Protein AF-A0A9P1DMT7-F1 (afdb_monomer)

Radius of gyration: 30.09 Å; Cα contacts (8 Å, |Δi|>4): 344; chains: 1; bounding box: 92×52×78 Å

Nearest PDB structures (foldseek):
  6huf-assembly1_A  TM=9.231E-01  e=1.651E-17  Homo sapiens
  2zet-assembly2_B  TM=9.415E-01  e=7.017E-17  Mus musculus
  1zc3-assembly2_C  TM=9.390E-01  e=3.383E-16  Homo sapiens
  7s0z-assembly2_C  TM=9.064E-01  e=9.858E-16  Homo sapiens
  5wds-assembly1_A  TM=9.135E-01  e=5.528E-14  Choanoflagellata

Solvent-accessible surface area (backbone atoms only — not comparable to full-atom values): 17764 Å² total; per-residue (Å²): 111,72,70,60,58,53,54,54,52,49,72,77,44,68,78,64,46,76,58,54,53,49,53,48,53,48,72,76,38,77,90,63,84,92,82,83,87,86,66,57,79,62,59,57,49,56,58,63,70,66,64,76,88,80,67,75,79,56,55,61,58,53,49,51,56,47,49,66,42,53,78,68,68,59,57,81,87,76,55,84,82,58,94,88,52,80,83,66,66,82,75,72,51,35,31,31,31,42,44,41,51,59,93,30,42,63,66,38,38,49,39,25,59,77,70,72,41,67,66,92,84,64,81,83,63,74,66,62,49,81,49,74,51,74,47,78,45,99,92,39,81,45,37,36,37,35,36,45,47,40,23,49,74,92,52,54,87,54,48,68,71,67,48,56,51,27,34,29,39,39,35,27,16,28,29,61,36,52,68,39,43,58,52,27,54,53,50,51,55,50,47,69,76,66,41,81,40,91,80,46,45,46,31,40,34,36,19,52,57,81,46,59,96,50,53,58,50,59,67,68,63,54,48,53,51,24,63,77,72,71,36,51,70,44,66,19,11,34,79,84,46,45,48,45,63,55,53,57,45,54,52,57,68,71,48,67,97,67,58,67,74,72,82,77,80,69,84,79,76,77,78,78,78,76,84,77,80,92,82,87,83,84,91,86,87,93,84,89,85,87,134

pLDDT: mean 70.42, std 25.62, range [29.06, 98.56]

Mean predicted aligned error: 17.64 Å

InterPro domains:
  IPR001806 Small GTPase [PF00071] (95-253)
  IPR001806 Small GTPase [PS51421] (88-291)
  IPR001806 Small GTPase [SM00174] (96-258)
  IPR005225 Small GTP-binding domain [TIGR00231] (92-249)
  IPR027417 P-loop containing nucleoside triphosphate hydrolase [G3DSA:3.40.50.300] (84-282)
  IPR027417 P-loop containing nucleoside triphosphate hydrolase [SSF52540] (91-263)

Structure (mmCIF, N/CA/C/O backbone):
data_AF-A0A9P1DMT7-F1
#
_entry.id   AF-A0A9P1DMT7-F1
#
loop_
_atom_site.group_PDB
_atom_site.id
_atom_site.type_symbol
_atom_site.label_atom_id
_atom_site.label_alt_id
_atom_site.label_comp_id
_atom_site.label_asym_id
_atom_site.label_entity_id
_atom_site.label_seq_id
_atom_site.pdbx_PDB_ins_code
_atom_site.Cartn_x
_atom_site.Cartn_y
_atom_site.Cartn_z
_atom_site.occupancy
_atom_site.B_iso_or_equiv
_atom_site.auth_seq_id
_atom_site.auth_comp_id
_atom_site.auth_asym_id
_atom_site.auth_atom_id
_atom_site.pdbx_PDB_model_num
ATOM 1 N N . MET A 1 1 ? -50.969 7.177 33.512 1.00 38.81 1 MET A N 1
ATOM 2 C CA . MET A 1 1 ? -49.776 6.378 33.868 1.00 38.81 1 MET A CA 1
ATOM 3 C C . MET A 1 1 ? -48.488 7.202 33.806 1.00 38.81 1 MET A C 1
ATOM 5 O O . MET A 1 1 ? -47.949 7.464 34.867 1.00 38.81 1 MET A O 1
ATOM 9 N N . MET A 1 2 ? -48.041 7.721 32.648 1.00 35.81 2 MET A N 1
ATOM 10 C CA . MET A 1 2 ? -46.816 8.562 32.574 1.00 35.81 2 MET A CA 1
ATOM 11 C C . MET A 1 2 ? -46.782 9.741 33.570 1.00 35.81 2 MET A C 1
ATOM 13 O O . MET A 1 2 ? -45.755 10.003 34.188 1.00 35.81 2 MET A O 1
ATOM 17 N N . HIS A 1 3 ? -47.914 10.426 33.769 1.00 40.16 3 HIS A N 1
ATOM 18 C CA . HIS A 1 3 ? -47.992 11.625 34.612 1.00 40.16 3 HIS A CA 1
ATOM 19 C C . HIS A 1 3 ? -47.602 11.389 36.087 1.00 40.16 3 HIS A C 1
ATOM 21 O O . HIS A 1 3 ? -46.984 12.258 36.694 1.00 40.16 3 HIS A O 1
ATOM 27 N N . SER A 1 4 ? -47.922 10.227 36.674 1.00 40.38 4 S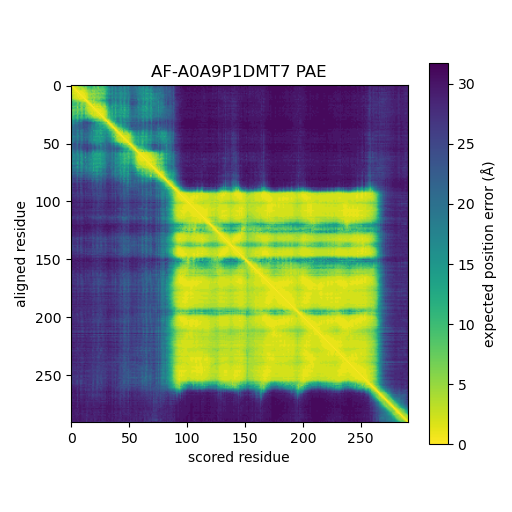ER A N 1
ATOM 28 C CA . SER A 1 4 ? -47.554 9.932 38.068 1.00 40.38 4 SER A CA 1
ATOM 29 C C . SER A 1 4 ? -46.065 9.615 38.207 1.00 40.38 4 SER A C 1
ATOM 31 O O . SER A 1 4 ? -45.420 10.133 39.112 1.00 40.38 4 SER A O 1
ATOM 33 N N . LEU A 1 5 ? -45.502 8.841 37.273 1.00 46.09 5 LEU A N 1
ATOM 34 C CA . LEU A 1 5 ? -44.074 8.502 37.254 1.00 46.09 5 LEU A CA 1
ATOM 35 C C . LEU A 1 5 ? -43.191 9.750 37.087 1.00 46.09 5 LEU A C 1
ATOM 37 O O . LEU A 1 5 ? -42.161 9.868 37.747 1.00 46.09 5 LEU A O 1
ATOM 41 N N . PHE A 1 6 ? -43.614 10.716 36.265 1.00 48.91 6 PHE A N 1
ATOM 42 C CA . PHE A 1 6 ? -42.855 11.951 36.048 1.00 48.91 6 PHE A CA 1
ATOM 43 C C . PHE A 1 6 ? -42.882 12.894 37.266 1.00 48.91 6 PHE A C 1
ATOM 45 O O . PHE A 1 6 ? -41.863 13.488 37.615 1.00 48.91 6 PHE A O 1
ATOM 52 N N . VAL A 1 7 ? -44.024 13.003 37.956 1.00 47.00 7 VAL A N 1
ATOM 53 C CA . VAL A 1 7 ? -44.144 13.783 39.206 1.00 47.00 7 VAL A CA 1
ATOM 54 C C . VAL A 1 7 ? -43.302 13.161 40.328 1.00 47.00 7 VAL A C 1
ATOM 56 O O . VAL A 1 7 ? -42.614 13.875 41.060 1.00 47.00 7 VAL A O 1
ATOM 59 N N . GLU A 1 8 ? -43.297 11.832 40.422 1.00 47.66 8 GLU A N 1
ATOM 60 C CA . GLU A 1 8 ? -42.463 11.072 41.357 1.00 47.66 8 GLU A CA 1
ATOM 61 C C . GLU A 1 8 ? -40.957 11.276 41.078 1.00 47.66 8 GLU A C 1
ATOM 63 O O . GLU A 1 8 ? -40.164 11.471 42.000 1.00 47.66 8 GLU A O 1
ATOM 68 N N . TRP A 1 9 ? -40.560 11.320 39.800 1.00 48.75 9 TRP A N 1
ATOM 69 C CA . TRP A 1 9 ? -39.177 11.571 39.376 1.00 48.75 9 TRP A CA 1
ATOM 70 C C . TRP A 1 9 ? -38.690 12.994 39.689 1.00 48.75 9 TRP A C 1
ATOM 72 O O . TRP A 1 9 ? -37.554 13.153 40.145 1.00 48.75 9 TRP A O 1
ATOM 82 N N . ILE A 1 10 ? -39.544 14.015 39.513 1.00 48.28 10 ILE A N 1
ATOM 83 C CA . ILE A 1 10 ? -39.241 15.404 39.908 1.00 48.28 10 ILE A CA 1
ATOM 84 C C . ILE A 1 10 ? -39.031 15.498 41.427 1.00 48.28 10 ILE A C 1
ATOM 86 O O . ILE A 1 10 ? -38.061 16.116 41.865 1.00 48.28 10 ILE A O 1
ATOM 90 N N . ARG A 1 11 ? -39.880 14.847 42.240 1.00 48.50 11 ARG A N 1
ATOM 91 C CA . ARG A 1 11 ? -39.724 14.827 43.710 1.00 48.50 11 ARG A CA 1
ATOM 92 C C . ARG A 1 11 ? -38.394 14.237 44.173 1.00 48.50 11 ARG A C 1
ATOM 94 O O . ARG A 1 11 ? -37.823 14.735 45.136 1.00 48.50 11 ARG A O 1
ATOM 101 N N . ARG A 1 12 ? -37.909 13.183 43.511 1.00 48.56 12 ARG A N 1
ATOM 102 C CA . ARG A 1 12 ? -36.675 12.478 43.907 1.00 48.56 12 ARG A CA 1
ATOM 103 C C . ARG A 1 12 ? -35.386 13.226 43.545 1.00 48.56 12 ARG A C 1
ATOM 105 O O . ARG A 1 12 ? -34.324 12.846 44.021 1.00 48.56 12 ARG A O 1
ATOM 112 N N . HIS A 1 13 ? -35.464 14.284 42.734 1.00 48.16 13 HIS A N 1
ATOM 113 C CA . HIS A 1 13 ? -34.293 14.952 42.162 1.00 48.16 13 HIS A CA 1
ATOM 114 C C . HIS A 1 13 ? -34.506 16.478 42.052 1.00 48.16 13 HIS A C 1
ATOM 116 O O . HIS A 1 13 ? -34.794 16.987 40.964 1.00 48.16 13 HIS A O 1
ATOM 122 N N . PRO A 1 14 ? -34.360 17.236 43.157 1.00 47.81 14 PRO A N 1
ATOM 123 C CA . PRO A 1 14 ? -34.645 18.676 43.186 1.00 47.81 14 PRO A CA 1
ATOM 124 C C . PRO A 1 14 ? -33.624 19.535 42.416 1.00 47.81 14 PRO A C 1
ATOM 126 O O . PRO A 1 14 ? -33.917 20.678 42.059 1.00 47.81 14 PRO A O 1
ATOM 129 N N . GLN A 1 15 ? -32.437 18.996 42.122 1.00 42.72 15 GLN A N 1
ATOM 130 C CA . GLN A 1 15 ? -31.417 19.692 41.339 1.00 42.72 15 GLN A CA 1
ATOM 131 C C . GLN A 1 15 ? -31.912 19.887 39.891 1.00 42.72 15 GLN A C 1
ATOM 133 O O . GLN A 1 15 ? -32.367 18.941 39.248 1.00 42.72 15 GLN A O 1
ATOM 138 N N . ASN A 1 16 ? -31.806 21.108 39.356 1.00 46.00 16 ASN A N 1
ATOM 139 C CA . ASN A 1 16 ? -32.302 21.502 38.022 1.00 46.00 16 ASN A CA 1
ATOM 140 C C . ASN A 1 16 ? -33.840 21.496 37.841 1.00 46.00 16 ASN A C 1
ATOM 142 O O . ASN A 1 16 ? -34.340 21.352 36.718 1.00 46.00 16 ASN A O 1
ATOM 146 N N . LEU A 1 17 ? -34.598 21.736 38.921 1.00 43.81 17 LEU A N 1
ATOM 147 C CA . LEU A 1 17 ? -36.068 21.832 38.922 1.00 43.81 17 LEU A CA 1
ATOM 148 C C . LEU A 1 17 ? -36.636 22.703 37.779 1.00 43.81 17 LEU A C 1
ATOM 150 O O . LEU A 1 17 ? -37.614 22.327 37.137 1.00 43.81 17 LEU A O 1
ATOM 154 N N . GLY A 1 18 ? -35.994 23.837 37.474 1.00 42.97 18 GLY A N 1
ATOM 155 C CA . GLY A 1 18 ? -36.443 24.784 36.445 1.00 42.97 18 GLY A CA 1
ATOM 156 C C . GLY A 1 18 ? -36.370 24.274 34.998 1.00 42.97 18 GLY A C 1
ATOM 157 O O . GLY A 1 18 ? -37.147 24.736 34.165 1.00 42.97 18 GLY A O 1
ATOM 158 N N . VAL A 1 19 ? -35.486 23.318 34.689 1.00 48.84 19 VAL A N 1
ATOM 159 C CA . VAL A 1 19 ? -35.435 22.649 33.371 1.00 48.84 19 VAL A CA 1
ATOM 160 C C . VAL A 1 19 ? -36.475 21.529 33.321 1.00 48.84 19 VAL A C 1
ATOM 162 O O . VAL A 1 19 ? -37.210 21.389 32.345 1.00 48.84 19 VAL A O 1
ATOM 165 N N . ARG A 1 20 ? -36.597 20.772 34.418 1.00 52.69 20 ARG A N 1
ATOM 166 C CA . ARG A 1 20 ? -37.504 19.621 34.539 1.00 52.69 20 ARG A CA 1
ATOM 167 C C . ARG A 1 20 ? -38.982 20.041 34.530 1.00 52.69 20 ARG A C 1
ATOM 169 O O . ARG A 1 20 ? -39.787 19.397 33.863 1.00 52.69 20 ARG A O 1
ATOM 176 N N . LEU A 1 21 ? -39.325 21.169 35.160 1.00 45.94 21 LEU A N 1
ATOM 177 C CA . LEU A 1 21 ? -40.661 21.780 35.089 1.00 45.94 21 LEU A CA 1
ATOM 178 C C . LEU A 1 21 ? -41.011 22.294 33.684 1.00 45.94 21 LEU A C 1
ATOM 180 O O . LEU A 1 21 ? -42.161 22.158 33.271 1.00 45.94 21 LEU A O 1
ATOM 184 N N . ARG A 1 22 ? -40.047 22.834 32.920 1.00 48.16 22 ARG A N 1
ATOM 185 C CA . ARG A 1 22 ? -40.280 23.227 31.514 1.00 48.16 22 ARG A CA 1
ATOM 186 C C . ARG A 1 22 ? -40.542 22.011 30.638 1.00 48.16 22 ARG A C 1
ATOM 188 O O . ARG A 1 22 ? -41.498 22.028 29.871 1.00 48.16 22 ARG A O 1
ATOM 195 N N . LEU A 1 23 ? -39.746 20.950 30.791 1.00 50.81 23 LEU A N 1
ATOM 196 C CA . LEU A 1 23 ? -39.948 19.698 30.060 1.00 50.81 23 LEU A CA 1
ATOM 197 C C . LEU A 1 23 ? -41.326 19.089 30.378 1.00 50.81 23 LEU A C 1
ATOM 199 O O . LEU A 1 23 ? -42.060 18.730 29.463 1.00 50.81 23 LEU A O 1
ATOM 203 N N . TRP A 1 24 ? -41.717 19.064 31.658 1.00 49.12 24 TRP A N 1
ATOM 204 C CA . TRP A 1 24 ? -43.041 18.607 32.092 1.00 49.12 24 TRP A CA 1
ATOM 205 C C . TRP A 1 24 ? -44.180 19.465 31.529 1.00 49.12 24 TRP A C 1
ATOM 207 O O . TRP A 1 24 ? -45.142 18.916 30.993 1.00 49.12 24 TRP A O 1
ATOM 217 N N . TYR A 1 25 ? -44.072 20.797 31.602 1.00 43.78 25 TYR A N 1
ATOM 218 C CA . TYR A 1 25 ? -45.086 21.714 31.072 1.00 43.78 25 TYR A CA 1
ATOM 219 C C . TYR A 1 25 ? -45.262 21.539 29.562 1.00 43.78 25 TYR A C 1
ATOM 221 O O . TYR A 1 25 ? -46.388 21.490 29.074 1.00 43.78 25 TYR A O 1
ATOM 229 N N . VAL A 1 26 ? -44.158 21.389 28.830 1.00 48.59 26 VAL A N 1
ATOM 230 C CA . VAL A 1 26 ? -44.167 21.159 27.386 1.00 48.59 26 VAL A CA 1
ATOM 231 C C . VAL A 1 26 ? -44.810 19.815 27.045 1.00 48.59 26 VAL A C 1
ATOM 233 O O . VAL A 1 26 ? -45.776 19.802 26.288 1.00 48.59 26 VAL A O 1
ATOM 236 N N . VAL A 1 27 ? -44.346 18.705 27.633 1.00 51.97 27 VAL A N 1
ATOM 237 C CA . VAL A 1 27 ? -44.885 17.354 27.371 1.00 51.97 27 VAL A CA 1
ATOM 238 C C . VAL A 1 27 ? -46.366 17.246 27.756 1.00 51.97 27 VAL A C 1
ATOM 240 O O . VAL A 1 27 ? -47.129 16.573 27.068 1.00 51.97 27 VAL A O 1
ATOM 243 N N . SER A 1 28 ? -46.799 17.949 28.805 1.00 44.25 28 SER A N 1
ATOM 244 C CA . SER A 1 28 ? -48.189 17.909 29.286 1.00 44.25 28 SER A CA 1
ATOM 245 C C . SER A 1 28 ? -49.155 18.814 28.506 1.00 44.25 28 SER A C 1
ATOM 247 O O . SER A 1 28 ? -50.363 18.635 28.632 1.00 44.25 28 SER A O 1
ATOM 249 N N . ASN A 1 29 ? -48.662 19.768 27.701 1.00 40.69 29 ASN A N 1
ATOM 250 C CA . ASN A 1 29 ? -49.495 20.746 26.979 1.00 40.69 29 ASN A CA 1
ATOM 251 C C . ASN A 1 29 ? -49.312 20.741 25.446 1.00 40.69 29 ASN A C 1
ATOM 253 O O . ASN A 1 29 ? -49.836 21.632 24.780 1.00 40.69 29 ASN A O 1
ATOM 257 N N . VAL A 1 30 ? -48.630 19.739 24.864 1.00 45.06 30 VAL A N 1
ATOM 258 C CA . VAL A 1 30 ? -48.375 19.626 23.402 1.00 45.06 30 VAL A CA 1
ATOM 259 C C . VAL A 1 30 ? -49.634 19.823 22.540 1.00 45.06 30 VAL A C 1
ATOM 261 O O . VAL A 1 30 ? -49.533 20.318 21.418 1.00 45.06 30 VAL A O 1
ATOM 264 N N . ASP A 1 31 ? -50.809 19.465 23.063 1.00 41.97 31 ASP A N 1
ATOM 265 C CA . ASP A 1 31 ? -52.078 19.456 22.327 1.00 41.97 31 ASP A CA 1
ATOM 266 C C . ASP A 1 31 ? -53.002 20.661 22.615 1.00 41.97 31 ASP A C 1
ATOM 268 O O . ASP A 1 31 ? -54.120 20.713 22.103 1.00 41.97 31 ASP A O 1
ATOM 272 N N . ARG A 1 32 ? -52.592 21.642 23.446 1.00 39.78 32 ARG A N 1
ATOM 273 C CA . ARG A 1 32 ? -53.447 22.803 23.784 1.00 39.78 32 ARG A CA 1
ATOM 274 C C . ARG A 1 32 ? -52.708 24.149 23.845 1.00 39.78 32 ARG A C 1
ATOM 276 O O . ARG A 1 32 ? -52.027 24.472 24.814 1.00 39.78 32 ARG A O 1
ATOM 283 N N . SER A 1 33 ? -53.073 25.007 22.885 1.00 33.75 33 SER A N 1
ATOM 284 C CA . SER A 1 33 ? -52.919 26.478 22.830 1.00 33.75 33 SER A CA 1
ATOM 285 C C . SER A 1 33 ? -51.602 27.075 22.271 1.00 33.75 33 SER A C 1
ATOM 287 O O . SER A 1 33 ? -50.551 26.443 22.336 1.00 33.75 33 SER A O 1
ATOM 289 N N . PRO A 1 34 ? -51.632 28.301 21.687 1.00 36.81 34 PRO A N 1
ATOM 290 C CA . PRO A 1 34 ? -50.556 28.807 20.818 1.00 36.81 34 PRO A CA 1
ATOM 291 C C . PRO A 1 34 ? -49.524 29.722 21.508 1.00 36.81 34 PRO A C 1
ATOM 293 O O . PRO A 1 34 ? -48.702 30.333 20.828 1.00 36.81 34 PRO A O 1
ATOM 296 N N . LYS A 1 35 ? -49.567 29.886 22.838 1.00 38.03 35 LYS A N 1
ATOM 297 C CA . LYS A 1 35 ? -48.762 30.890 23.566 1.00 38.03 35 LYS A CA 1
ATOM 298 C C . LYS A 1 35 ? -47.540 30.289 24.271 1.00 38.03 35 LYS A C 1
ATOM 300 O O . LYS A 1 35 ? -47.448 30.302 25.493 1.00 38.03 35 LYS A O 1
ATOM 305 N N . ILE A 1 36 ? -46.561 29.824 23.492 1.00 42.72 36 ILE A N 1
ATOM 306 C CA . ILE A 1 36 ? -45.230 29.447 24.006 1.00 42.72 36 ILE A CA 1
ATOM 307 C C . ILE A 1 36 ? -44.313 30.684 23.992 1.00 42.72 36 ILE A C 1
ATOM 309 O O . ILE A 1 36 ? -43.495 30.868 23.096 1.00 42.72 36 ILE A O 1
ATOM 313 N N . LEU A 1 37 ? -44.474 31.551 24.995 1.00 37.75 37 LEU A N 1
ATOM 314 C CA . LEU A 1 37 ? -43.685 32.776 25.204 1.00 37.75 37 LEU A CA 1
ATOM 315 C C . LEU A 1 37 ? -42.779 32.625 26.442 1.00 37.75 37 LEU A C 1
ATOM 317 O O . LEU A 1 37 ? -43.048 33.222 27.477 1.00 37.75 37 LEU A O 1
ATOM 321 N N . ALA A 1 38 ? -41.738 31.785 26.343 1.00 38.19 38 ALA A N 1
ATOM 322 C CA . ALA A 1 38 ? -40.608 31.707 27.301 1.00 38.19 38 ALA A CA 1
ATOM 323 C C . ALA A 1 38 ? -39.477 30.726 26.895 1.00 38.19 38 ALA A C 1
ATOM 325 O O . ALA A 1 38 ? -38.555 30.502 27.682 1.00 38.19 38 ALA A O 1
ATOM 326 N N . LEU A 1 39 ? -39.534 30.107 25.710 1.00 41.19 39 LEU A N 1
ATOM 327 C CA . LEU A 1 39 ? -38.491 29.197 25.224 1.00 41.19 39 LEU A CA 1
ATOM 328 C C . LEU A 1 39 ? -37.548 29.933 24.265 1.00 41.19 39 LEU A C 1
ATOM 330 O O . LEU A 1 39 ? -38.001 30.720 23.430 1.00 41.19 39 LEU A O 1
ATOM 334 N N . ARG A 1 40 ? -36.239 29.675 24.366 1.00 41.66 40 ARG A N 1
ATOM 335 C CA . ARG A 1 40 ? -35.252 30.175 23.399 1.00 41.66 40 ARG A CA 1
ATOM 336 C C . ARG A 1 40 ? -35.508 29.538 22.031 1.00 41.66 40 ARG A C 1
ATOM 338 O O . ARG A 1 40 ? -36.068 28.447 21.919 1.00 41.66 40 ARG A O 1
ATOM 345 N N . THR A 1 41 ? -35.067 30.212 20.971 1.00 46.16 41 THR A N 1
ATOM 346 C CA . THR A 1 41 ? -35.361 29.865 19.568 1.00 46.16 41 THR A CA 1
ATOM 347 C C . THR A 1 41 ? -34.993 28.422 19.189 1.00 46.16 41 THR A C 1
ATOM 349 O O . THR A 1 41 ? -35.600 27.839 18.292 1.00 46.16 41 THR A O 1
ATOM 352 N N . GLU A 1 42 ? -34.020 27.833 19.884 1.00 39.66 42 GLU A N 1
ATOM 353 C CA . GLU A 1 42 ? -33.541 26.459 19.697 1.00 39.66 42 GLU A CA 1
ATOM 354 C C . GLU A 1 42 ? -34.464 25.414 20.346 1.00 39.66 42 GLU A C 1
ATOM 356 O O . GLU A 1 42 ? -34.798 24.413 19.714 1.00 39.66 42 GLU A O 1
ATOM 361 N N . GLU A 1 43 ? -34.977 25.684 21.550 1.00 41.00 43 GLU A N 1
ATOM 362 C CA . GLU A 1 43 ? -35.931 24.816 22.258 1.00 41.00 43 GLU A CA 1
ATOM 363 C C . GLU A 1 43 ? -37.244 24.687 21.456 1.00 41.00 43 GLU A C 1
ATOM 365 O O . GLU A 1 43 ? -37.797 23.597 21.306 1.00 41.00 43 GLU A O 1
ATOM 370 N N . VAL A 1 44 ? -37.706 25.782 20.835 1.00 44.00 44 VAL A N 1
ATOM 371 C CA . VAL A 1 44 ? -38.888 25.777 19.949 1.00 44.00 44 VAL A CA 1
ATOM 372 C C . VAL A 1 44 ? -38.633 25.007 18.642 1.00 44.00 44 VAL A C 1
ATOM 374 O O . VAL A 1 44 ? -39.554 24.384 18.108 1.00 44.00 44 VAL A O 1
ATOM 377 N N . ARG A 1 45 ? -37.397 25.005 18.116 1.00 40.66 45 ARG A N 1
ATOM 378 C CA . ARG A 1 45 ? -37.021 24.181 16.949 1.00 40.66 45 ARG A CA 1
ATOM 379 C C . ARG A 1 45 ? -37.013 22.692 17.295 1.00 40.66 45 ARG A C 1
ATOM 381 O O . ARG A 1 45 ? -37.578 21.905 16.538 1.00 40.66 45 ARG A O 1
ATOM 388 N N . PHE A 1 46 ? -36.453 22.322 18.446 1.00 42.22 46 PHE A N 1
ATOM 389 C CA . PHE A 1 46 ? -36.420 20.939 18.932 1.00 42.22 46 PHE A CA 1
ATOM 390 C C . PHE A 1 46 ? -37.834 20.347 19.074 1.00 42.22 46 PHE A C 1
ATOM 392 O O . PHE A 1 46 ? -38.096 19.230 18.636 1.00 42.22 46 PHE A O 1
ATOM 399 N N . LEU A 1 47 ? -38.790 21.132 19.580 1.00 40.78 47 LEU A N 1
ATOM 400 C CA . LEU A 1 47 ? -40.182 20.691 19.738 1.00 40.78 47 LEU A CA 1
ATOM 401 C C . LEU A 1 47 ? -40.963 20.581 18.421 1.00 40.78 47 LEU A C 1
ATOM 403 O O . LEU A 1 47 ? -41.866 19.753 18.320 1.00 40.78 47 LEU A O 1
ATOM 407 N N . LYS A 1 48 ? -40.609 21.357 17.388 1.00 39.47 48 LYS A N 1
ATOM 408 C CA . LYS A 1 48 ? -41.192 21.187 16.044 1.00 39.47 48 LYS A CA 1
ATOM 409 C C . LYS A 1 48 ? -40.717 19.902 15.355 1.00 39.47 48 LYS A C 1
ATOM 411 O O . LYS A 1 48 ? -41.484 19.333 14.587 1.00 39.47 48 LYS A O 1
ATOM 416 N N . LEU A 1 49 ? -39.504 19.432 15.660 1.00 40.44 49 LEU A N 1
ATOM 417 C CA . LEU A 1 49 ? -38.940 18.170 15.154 1.00 40.44 49 LEU A CA 1
ATOM 418 C C . LEU A 1 49 ? -39.556 16.913 15.794 1.00 40.44 49 LEU A C 1
ATOM 420 O O . LEU A 1 49 ? -39.466 15.838 15.213 1.00 40.44 49 LEU A O 1
ATOM 424 N N . LEU A 1 50 ? -40.198 17.036 16.960 1.00 40.53 50 LEU A N 1
ATOM 425 C CA . LEU A 1 50 ? -40.821 15.915 17.678 1.00 40.53 50 LEU A CA 1
ATOM 426 C C . LEU A 1 50 ? -42.276 15.625 17.264 1.00 40.53 50 LEU A C 1
ATOM 428 O O . LEU A 1 50 ? -42.885 14.705 17.811 1.00 40.53 50 LEU A O 1
ATOM 432 N N . LYS A 1 51 ? -42.861 16.364 16.306 1.00 36.72 51 LYS A N 1
ATOM 433 C CA . LYS A 1 51 ? -44.173 15.998 15.743 1.00 36.72 51 LYS A CA 1
ATOM 434 C C . LYS A 1 51 ? -44.018 14.772 14.825 1.00 36.72 51 LYS A C 1
ATOM 436 O O . LYS A 1 51 ? -43.318 14.873 13.820 1.00 36.72 51 LYS A O 1
ATOM 441 N N . PRO A 1 52 ? -44.645 13.623 15.138 1.00 42.31 52 PRO A N 1
ATOM 442 C CA . PRO A 1 52 ? -44.247 12.355 14.542 1.00 42.31 52 PRO A CA 1
ATOM 443 C C . PRO A 1 52 ? -44.928 12.080 13.200 1.00 42.31 52 PRO A C 1
ATOM 445 O O . PRO A 1 52 ? -46.150 11.946 13.122 1.00 42.31 52 PRO A O 1
ATOM 448 N N . SER A 1 53 ? -44.127 11.812 12.172 1.00 38.94 53 SER A N 1
ATOM 449 C CA . SER A 1 53 ? -44.525 10.916 11.086 1.00 38.94 53 SER A CA 1
ATOM 450 C C . SER A 1 53 ? -44.362 9.454 11.543 1.00 38.94 53 SER A C 1
ATOM 452 O O . SER A 1 53 ? -43.350 8.809 11.282 1.00 38.94 53 SER A O 1
ATOM 454 N N . GLY A 1 54 ? -45.359 8.937 12.267 1.00 41.50 54 GLY A N 1
ATOM 455 C CA . GLY A 1 54 ? -45.633 7.494 12.404 1.00 41.50 54 GLY A CA 1
ATOM 456 C C . GLY A 1 54 ? -44.884 6.668 13.470 1.00 41.50 54 GLY A C 1
ATOM 457 O O . GLY A 1 54 ? -45.465 5.715 13.984 1.00 41.50 54 GLY A O 1
ATOM 458 N N . ALA A 1 55 ? -43.649 6.997 13.856 1.00 38.31 55 ALA A N 1
ATOM 459 C CA . ALA A 1 55 ? -42.822 6.102 14.689 1.00 38.31 55 ALA A CA 1
ATOM 460 C C . ALA A 1 55 ? -43.035 6.252 16.217 1.00 38.31 55 ALA A C 1
ATOM 462 O O . ALA A 1 55 ? -42.240 6.886 16.911 1.00 38.31 55 ALA A O 1
ATOM 463 N N . ARG A 1 56 ? -44.094 5.639 16.775 1.00 40.88 56 ARG A N 1
ATOM 464 C CA . ARG A 1 56 ? -44.337 5.608 18.241 1.00 40.88 56 ARG A CA 1
ATOM 465 C C . ARG A 1 56 ? -43.335 4.758 19.042 1.00 40.88 56 ARG A C 1
ATOM 467 O O . ARG A 1 56 ? -43.193 4.995 20.236 1.00 40.88 56 ARG A O 1
ATOM 474 N N . SER A 1 57 ? -42.652 3.804 18.411 1.00 44.06 57 SER A N 1
ATOM 475 C CA . SER A 1 57 ? -41.717 2.864 19.054 1.00 44.06 57 SER A CA 1
ATOM 476 C C . SER A 1 57 ? -40.456 3.518 19.625 1.00 44.06 57 SER A C 1
ATOM 478 O O . SER A 1 57 ? -39.924 3.050 20.624 1.00 44.06 57 SER A O 1
ATOM 480 N N . ASN A 1 58 ? -39.985 4.612 19.024 1.00 50.22 58 ASN A N 1
ATOM 481 C CA . ASN A 1 58 ? -38.638 5.126 19.294 1.00 50.22 58 ASN A CA 1
ATOM 482 C C . ASN A 1 58 ? -38.603 6.146 20.447 1.00 50.22 58 ASN A C 1
ATOM 484 O O . ASN A 1 58 ? -37.528 6.546 20.885 1.00 50.22 58 ASN A O 1
ATOM 488 N N . LEU A 1 59 ? -39.763 6.604 20.936 1.00 44.75 59 LEU A N 1
ATOM 489 C CA . LEU A 1 59 ? -39.826 7.686 21.923 1.00 44.75 59 LEU A CA 1
ATOM 490 C C . LEU A 1 59 ? -39.342 7.247 23.313 1.00 44.75 59 LEU A C 1
ATOM 492 O O . LEU A 1 59 ? -38.684 8.033 23.991 1.00 44.75 59 LEU A O 1
ATOM 496 N N . GLU A 1 60 ? -39.625 6.011 23.737 1.00 44.94 60 GLU A N 1
ATOM 497 C CA . GLU A 1 60 ? -39.175 5.522 25.048 1.00 44.94 60 GLU A CA 1
ATOM 498 C C . GLU A 1 60 ? -37.664 5.257 25.083 1.00 44.94 60 GLU A C 1
ATOM 500 O O . GLU A 1 60 ? -37.015 5.631 26.057 1.00 44.94 60 GLU A O 1
ATOM 505 N N . GLU A 1 61 ? -37.071 4.733 24.004 1.00 46.66 61 GLU A N 1
ATOM 506 C CA . GLU A 1 61 ? -35.609 4.607 23.875 1.00 46.66 61 GLU A CA 1
ATOM 507 C C . GLU A 1 61 ? -34.914 5.975 23.885 1.00 46.66 61 GLU A C 1
ATOM 509 O O . GLU A 1 61 ? -33.904 6.165 24.564 1.00 46.66 61 GLU A O 1
ATOM 514 N N . LEU A 1 62 ? -35.482 6.956 23.175 1.00 46.88 62 LEU A N 1
ATOM 515 C CA . LEU A 1 62 ? -34.974 8.327 23.113 1.00 46.88 62 LEU A CA 1
ATOM 516 C C . LEU A 1 62 ? -35.028 8.987 24.501 1.00 46.88 62 LEU A C 1
ATOM 518 O O . LEU A 1 62 ? -34.045 9.584 24.945 1.00 46.88 62 LEU A O 1
ATOM 522 N N . LEU A 1 63 ? -36.131 8.805 25.235 1.00 48.34 63 LEU A N 1
ATOM 523 C CA . LEU A 1 63 ? -36.259 9.245 26.625 1.00 48.34 63 LEU A CA 1
ATOM 524 C C . LEU A 1 63 ? -35.284 8.505 27.555 1.00 48.34 63 LEU A C 1
ATOM 526 O O . LEU A 1 63 ? -34.646 9.152 28.382 1.00 48.34 63 LEU A O 1
ATOM 530 N N . ALA A 1 64 ? -35.112 7.188 27.431 1.00 50.12 64 ALA A N 1
ATOM 531 C CA . ALA A 1 64 ? -34.165 6.416 28.242 1.00 50.12 64 ALA A CA 1
ATOM 532 C C . ALA A 1 64 ? -32.707 6.863 28.011 1.00 50.12 64 ALA A C 1
ATOM 534 O O . ALA A 1 64 ? -31.963 7.097 28.967 1.00 50.12 64 ALA A O 1
ATOM 535 N N . ALA A 1 65 ? -32.319 7.078 26.750 1.00 47.50 65 ALA A N 1
ATOM 536 C CA . ALA A 1 65 ? -31.006 7.595 26.377 1.00 47.50 65 ALA A CA 1
ATOM 537 C C . ALA A 1 65 ? -30.774 9.035 26.873 1.00 47.50 65 ALA A C 1
ATOM 539 O O . ALA A 1 65 ? -29.661 9.369 27.289 1.00 47.50 65 ALA A O 1
ATOM 540 N N . MET A 1 66 ? -31.812 9.883 26.874 1.00 46.47 66 MET A N 1
ATOM 541 C CA . MET A 1 66 ? -31.747 11.227 27.461 1.00 46.47 66 MET A CA 1
ATOM 542 C C . MET A 1 66 ? -31.576 11.185 28.985 1.00 46.47 66 MET A C 1
ATOM 544 O O . MET A 1 66 ? -30.697 11.880 29.494 1.00 46.47 66 MET A O 1
ATOM 548 N N . HIS A 1 67 ? -32.343 10.360 29.709 1.00 47.59 67 HIS A N 1
ATOM 549 C CA . HIS A 1 67 ? -32.196 10.207 31.164 1.00 47.59 67 HIS A CA 1
ATOM 550 C C . HIS A 1 67 ? -30.774 9.758 31.534 1.00 47.59 67 HIS A C 1
ATOM 552 O O . HIS A 1 67 ? -30.087 10.447 32.285 1.00 47.59 67 HIS A O 1
ATOM 558 N N . HIS A 1 68 ? -30.276 8.686 30.908 1.00 47.41 68 HIS A N 1
ATOM 559 C CA . H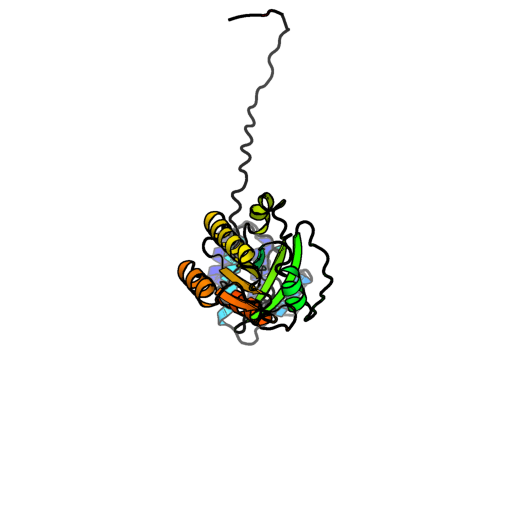IS A 1 68 ? -28.944 8.138 31.185 1.00 47.41 68 HIS A CA 1
ATOM 560 C C . HIS A 1 68 ? -27.787 9.127 30.916 1.00 47.41 68 HIS A C 1
ATOM 562 O O . HIS A 1 68 ? -26.736 9.030 31.552 1.00 47.41 68 HIS A O 1
ATOM 568 N N . LYS A 1 69 ? -27.952 10.090 29.995 1.00 44.75 69 LYS A N 1
ATOM 569 C CA . LYS A 1 69 ? -26.961 11.158 29.757 1.00 44.75 69 LYS A CA 1
ATOM 570 C C . LYS A 1 69 ? -27.106 12.342 30.717 1.00 44.75 69 LYS A C 1
ATOM 572 O O . LYS A 1 69 ? -26.094 12.869 31.173 1.00 44.75 69 LYS A O 1
ATOM 577 N N . LEU A 1 70 ? -28.333 12.748 31.048 1.00 46.03 70 LEU A N 1
ATOM 578 C CA . LEU A 1 70 ? -28.582 13.853 31.983 1.00 46.03 70 LEU A CA 1
ATOM 579 C C . LEU A 1 70 ? -28.167 13.500 33.419 1.00 46.03 70 LEU A C 1
ATOM 581 O O . LEU A 1 70 ? -27.613 14.351 34.111 1.00 46.03 70 LEU A O 1
ATOM 585 N N . ASP A 1 71 ? -28.344 12.246 33.841 1.00 46.00 71 ASP A N 1
ATOM 586 C CA . ASP A 1 71 ? -27.902 11.771 35.161 1.00 46.00 71 ASP A CA 1
ATOM 587 C C . ASP A 1 71 ? -26.364 11.674 35.280 1.00 46.00 71 ASP A C 1
ATOM 589 O O . ASP A 1 71 ? -25.829 11.611 36.385 1.00 46.00 71 ASP A O 1
ATOM 593 N N . ARG A 1 72 ? -25.632 11.734 34.155 1.00 50.47 72 ARG A N 1
ATOM 594 C CA . ARG A 1 72 ? -24.159 11.843 34.108 1.00 50.47 72 ARG A CA 1
ATOM 595 C C . ARG A 1 72 ? -23.644 13.287 34.026 1.00 50.47 72 ARG A C 1
ATOM 597 O O . ARG A 1 72 ? -22.437 13.488 33.935 1.00 50.47 72 ARG A O 1
ATOM 604 N N . GLY A 1 73 ? -24.527 14.289 34.056 1.00 39.47 73 GLY A N 1
ATOM 605 C CA . GLY A 1 73 ? -24.147 15.706 34.054 1.00 39.47 73 GLY A CA 1
ATOM 606 C C . GLY A 1 73 ? -23.703 16.277 32.699 1.00 39.47 73 GLY A C 1
ATOM 607 O O . GLY A 1 73 ? -23.173 17.385 32.674 1.00 39.47 73 GLY A O 1
ATOM 608 N N . CYS A 1 74 ? -23.924 15.565 31.587 1.00 42.69 74 CYS A N 1
ATOM 609 C CA . CYS A 1 74 ? -23.613 16.056 30.238 1.00 42.69 74 CYS A CA 1
ATOM 610 C C . CYS A 1 74 ? -24.350 17.367 29.913 1.00 42.69 74 CYS A C 1
ATOM 612 O O . CYS A 1 74 ? -25.553 17.502 30.168 1.00 42.69 74 CYS A O 1
ATOM 614 N N . SER A 1 75 ? -23.642 18.321 29.304 1.00 41.50 75 SER A N 1
ATOM 615 C CA . SER A 1 75 ? -24.215 19.612 28.912 1.00 41.50 75 SER A CA 1
ATOM 616 C C . SER A 1 75 ? -25.146 19.481 27.698 1.00 41.50 75 SER A C 1
ATOM 618 O O . SER A 1 75 ? -24.991 18.588 26.866 1.00 41.50 75 SER A O 1
ATOM 620 N N . PHE A 1 76 ? -26.121 20.387 27.546 1.00 37.78 76 PHE A N 1
ATOM 621 C CA . PHE A 1 76 ? -27.077 20.307 26.427 1.00 37.78 76 PHE A CA 1
ATOM 622 C C . PHE A 1 76 ? -26.405 20.475 25.044 1.00 37.78 76 PHE A C 1
ATOM 624 O O . PHE A 1 76 ? -26.901 19.968 24.043 1.00 37.78 76 PHE A O 1
ATOM 631 N N . SER A 1 77 ? -25.228 21.107 25.002 1.00 40.34 77 SER A N 1
ATOM 632 C CA . SER A 1 77 ? -24.341 21.207 23.833 1.00 40.34 77 SER A CA 1
ATOM 633 C C . SER A 1 77 ? -23.731 19.875 23.366 1.00 40.34 77 SER A C 1
ATOM 635 O O . SER A 1 77 ? -23.215 19.813 22.255 1.00 40.34 77 SER A O 1
ATOM 637 N N . GLU A 1 78 ? -23.789 18.810 24.170 1.00 38.72 78 GLU A N 1
ATOM 638 C CA . GLU A 1 78 ? -23.275 17.470 23.824 1.00 38.72 78 GLU A CA 1
ATOM 639 C C . GLU A 1 78 ? -24.341 16.562 23.175 1.00 38.72 78 GLU A C 1
ATOM 641 O O . GLU A 1 78 ? -24.084 15.389 22.880 1.00 38.72 78 GLU A O 1
ATOM 646 N N . PHE A 1 79 ? -25.554 17.076 22.947 1.00 43.88 79 PHE A N 1
ATOM 647 C CA . PHE A 1 79 ? -26.614 16.347 22.253 1.00 43.88 79 PHE A CA 1
ATOM 648 C C . PHE A 1 79 ? -26.534 16.597 20.737 1.00 43.88 79 PHE A C 1
ATOM 650 O O . PHE A 1 79 ? -26.529 17.754 20.312 1.00 43.88 79 PHE A O 1
ATOM 657 N N . PRO A 1 80 ? -26.522 15.547 19.892 1.00 37.59 80 PRO A N 1
ATOM 658 C CA . PRO A 1 80 ? -26.589 15.726 18.447 1.00 37.59 80 PRO A CA 1
ATOM 659 C C . PRO A 1 80 ? -27.959 16.301 18.062 1.00 37.59 80 PRO A C 1
ATOM 661 O O . PRO A 1 80 ? -28.990 15.641 18.203 1.00 37.59 80 PRO A O 1
ATOM 664 N N . MET A 1 81 ? -27.979 17.546 17.578 1.00 34.34 81 MET A N 1
ATOM 665 C CA . MET A 1 81 ? -29.180 18.127 16.978 1.00 34.34 81 MET A CA 1
ATOM 666 C C . MET A 1 81 ? -29.469 17.481 15.615 1.00 34.34 81 MET A C 1
ATOM 668 O O . MET A 1 81 ? -28.564 17.312 14.807 1.00 34.34 81 MET A O 1
ATOM 672 N N . SER A 1 82 ? -30.760 17.241 15.348 1.00 41.75 82 SER A N 1
ATOM 673 C CA . SER A 1 82 ? -31.348 16.585 14.163 1.00 41.75 82 SER A CA 1
ATOM 674 C C . SER A 1 82 ? -31.485 15.059 14.238 1.00 41.75 82 SER A C 1
ATOM 676 O O . SER A 1 82 ? -30.550 14.303 13.993 1.00 41.75 82 SER A O 1
ATOM 678 N N . TYR A 1 83 ? -32.729 14.608 14.429 1.00 35.94 83 TYR A N 1
ATOM 679 C CA . TYR A 1 83 ? -33.143 13.212 14.228 1.00 35.94 83 TYR A CA 1
ATOM 680 C C . TYR A 1 83 ? -33.338 12.833 12.743 1.00 35.94 83 TYR A C 1
ATOM 682 O O . TYR A 1 83 ? -33.775 11.726 12.446 1.00 35.94 83 TYR A O 1
ATOM 690 N N . GLY A 1 84 ? -33.017 13.742 11.810 1.00 39.62 84 GLY A N 1
ATOM 691 C CA . GLY A 1 84 ? -33.046 13.502 10.362 1.00 39.62 84 GLY A CA 1
ATOM 692 C C . GLY A 1 84 ? -31.681 13.203 9.729 1.00 39.62 84 GLY A C 1
ATOM 693 O O . GLY A 1 84 ? -31.639 12.911 8.541 1.00 39.62 84 GLY A O 1
ATOM 694 N N . ASP A 1 85 ? -30.576 13.282 10.485 1.00 37.12 85 ASP A N 1
ATOM 695 C CA . ASP A 1 85 ? -29.217 12.987 9.986 1.00 37.12 85 ASP A CA 1
ATOM 696 C C . ASP A 1 85 ? -28.367 12.224 11.023 1.00 37.12 85 ASP A C 1
ATOM 698 O O . ASP A 1 85 ? -27.173 12.462 11.215 1.00 37.12 85 ASP A O 1
ATOM 702 N N . ALA A 1 86 ? -28.986 11.248 11.700 1.00 36.12 86 ALA A N 1
ATOM 703 C CA . ALA A 1 86 ? -28.296 10.326 12.613 1.00 36.12 86 ALA A CA 1
ATOM 704 C C . ALA A 1 86 ? -27.220 9.457 11.911 1.00 36.12 86 ALA A C 1
ATOM 706 O O . ALA A 1 86 ? -26.463 8.737 12.559 1.00 36.12 86 ALA A O 1
ATOM 707 N N . THR A 1 87 ? -27.124 9.550 10.583 1.00 41.44 87 THR A N 1
ATOM 708 C CA . THR A 1 87 ? -26.119 8.929 9.716 1.00 41.44 87 THR A CA 1
ATOM 709 C C . THR A 1 87 ? -24.796 9.692 9.607 1.00 41.44 87 THR A C 1
ATOM 711 O O . THR A 1 87 ? -23.829 9.117 9.105 1.00 41.44 87 THR A O 1
ATOM 714 N N . ARG A 1 88 ? -24.712 10.954 10.064 1.00 41.50 88 ARG A N 1
ATOM 715 C CA . ARG A 1 88 ? -23.522 11.816 9.896 1.00 41.50 88 ARG A CA 1
ATOM 716 C C . ARG A 1 88 ? -22.901 12.340 11.192 1.00 41.50 88 ARG A C 1
ATOM 718 O O . ARG A 1 88 ? -22.358 13.444 11.234 1.00 41.50 88 ARG A O 1
ATOM 725 N N . MET A 1 89 ? -22.791 11.485 12.211 1.00 39.44 89 MET A N 1
ATOM 726 C CA . MET A 1 89 ? -21.550 11.558 12.995 1.00 39.44 89 MET A CA 1
ATOM 727 C C . MET A 1 89 ? -20.386 11.264 12.033 1.00 39.44 89 MET A C 1
ATOM 729 O O . MET A 1 89 ? -20.486 10.293 11.276 1.00 39.44 89 MET A O 1
ATOM 733 N N . PRO A 1 90 ? -19.312 12.077 11.991 1.00 43.28 90 PRO A N 1
ATOM 734 C CA . PRO A 1 90 ? -18.213 11.843 11.064 1.00 43.28 90 PRO A CA 1
ATOM 735 C C . PRO A 1 90 ? -17.580 10.493 11.398 1.00 43.28 90 PRO A C 1
ATOM 737 O O . PRO A 1 90 ? -16.883 10.363 12.407 1.00 43.28 90 PRO A O 1
ATOM 740 N N . ARG A 1 91 ? -17.852 9.471 10.570 1.00 54.59 91 ARG A N 1
ATOM 741 C CA . ARG A 1 91 ? -17.266 8.142 10.753 1.00 54.59 91 ARG A CA 1
ATOM 742 C C . ARG A 1 91 ? -15.749 8.311 10.768 1.00 54.59 91 ARG A C 1
ATOM 744 O O . ARG A 1 91 ? -15.169 8.838 9.814 1.00 54.59 91 ARG A O 1
ATOM 751 N N . LYS A 1 92 ? -15.132 7.918 11.887 1.00 75.12 92 LYS A N 1
ATOM 752 C CA . LYS A 1 92 ? -13.675 7.911 12.049 1.00 75.12 92 LYS A CA 1
ATOM 753 C C . LYS A 1 92 ? -13.070 7.147 10.869 1.00 75.12 92 LYS A C 1
ATOM 755 O O . LYS A 1 92 ? -13.624 6.132 10.450 1.00 75.12 92 LYS A O 1
ATOM 760 N N . GLY A 1 93 ? -11.983 7.661 10.302 1.00 86.81 93 GLY A N 1
ATOM 761 C CA . GLY A 1 93 ? -11.329 6.979 9.197 1.00 86.81 93 GLY A CA 1
ATOM 762 C C . GLY A 1 93 ? -10.605 5.722 9.667 1.00 86.81 93 GLY A C 1
ATOM 763 O O . GLY A 1 93 ? -10.125 5.638 10.798 1.00 86.81 93 GLY A O 1
ATOM 764 N N . PHE A 1 94 ? -10.494 4.751 8.770 1.00 93.44 94 PHE A N 1
ATOM 765 C CA . PHE A 1 94 ? -9.582 3.633 8.927 1.00 93.44 94 PHE A CA 1
ATOM 766 C C . PHE A 1 94 ? -8.191 4.106 8.521 1.00 93.44 94 PHE A C 1
ATOM 768 O O . PHE A 1 94 ? -7.923 4.363 7.343 1.00 93.44 94 PHE A O 1
ATOM 775 N N . LYS A 1 95 ? -7.302 4.237 9.509 1.00 93.94 95 LYS A N 1
ATOM 776 C CA . LYS A 1 95 ? -5.897 4.552 9.259 1.00 93.94 95 LYS A CA 1
ATOM 777 C C . LYS A 1 95 ? -5.257 3.403 8.478 1.00 93.94 95 LYS A C 1
ATOM 779 O O . LYS A 1 95 ? -5.195 2.279 8.981 1.00 93.94 95 LYS A O 1
ATOM 784 N N . LEU A 1 96 ? -4.776 3.704 7.278 1.00 95.12 96 LEU A N 1
ATOM 785 C CA . LEU A 1 96 ? -4.097 2.779 6.376 1.00 95.12 96 LEU A CA 1
ATOM 786 C C . LEU A 1 96 ? -2.674 3.282 6.131 1.00 95.12 96 LEU A C 1
ATOM 788 O O . LEU A 1 96 ? -2.468 4.477 5.928 1.00 95.12 96 LEU A O 1
ATOM 792 N N . VAL A 1 97 ? -1.688 2.390 6.145 1.00 94.81 97 VAL A N 1
ATOM 793 C CA . VAL A 1 97 ? -0.295 2.729 5.806 1.00 94.81 97 VAL A CA 1
ATOM 794 C C . VAL A 1 97 ? 0.155 2.017 4.538 1.00 94.81 97 VAL A C 1
ATOM 796 O O . VAL A 1 97 ? -0.243 0.877 4.302 1.00 94.81 97 VAL A O 1
ATOM 799 N N . LEU A 1 98 ? 1.005 2.668 3.746 1.00 95.56 98 LEU A N 1
ATOM 800 C CA . LEU A 1 98 ? 1.731 2.043 2.642 1.00 95.56 98 LEU A CA 1
ATOM 801 C C . LEU A 1 98 ? 3.174 1.795 3.089 1.00 95.56 98 LEU A C 1
ATOM 803 O O . LEU A 1 98 ? 3.861 2.735 3.478 1.00 95.56 98 LEU A O 1
ATOM 807 N N . LEU A 1 99 ? 3.633 0.546 3.030 1.00 94.44 99 LEU A N 1
ATOM 808 C CA . LEU A 1 99 ? 4.967 0.105 3.454 1.00 94.44 99 LEU A CA 1
ATOM 809 C C . LEU A 1 99 ? 5.672 -0.658 2.326 1.00 94.44 99 LEU A C 1
ATOM 811 O O . LEU A 1 99 ? 5.040 -1.054 1.349 1.00 94.44 99 LEU A O 1
ATOM 815 N N . GLY A 1 100 ? 6.988 -0.834 2.442 1.00 94.00 100 GLY A N 1
ATOM 816 C CA . GLY A 1 100 ? 7.844 -1.383 1.385 1.00 94.00 100 GLY A CA 1
ATOM 817 C C . GLY A 1 100 ? 8.937 -0.405 0.955 1.00 94.00 100 GLY A C 1
ATOM 818 O O . GLY A 1 100 ? 8.888 0.786 1.276 1.00 94.00 100 GLY A O 1
ATOM 819 N N . ASP A 1 101 ? 9.917 -0.910 0.216 1.00 92.25 101 ASP A N 1
ATOM 820 C CA . ASP A 1 101 ? 11.168 -0.211 -0.100 1.00 92.25 101 ASP A CA 1
ATOM 821 C C . ASP A 1 101 ? 10.996 1.006 -1.033 1.00 92.25 101 ASP A C 1
ATOM 823 O O . ASP A 1 101 ? 9.897 1.356 -1.490 1.00 92.25 101 ASP A O 1
ATOM 827 N N . ALA A 1 102 ? 12.090 1.721 -1.298 1.00 90.19 102 ALA A N 1
ATOM 828 C CA . ALA A 1 102 ? 12.120 2.783 -2.295 1.00 90.19 102 ALA A CA 1
ATOM 829 C C . ALA A 1 102 ? 11.806 2.216 -3.694 1.00 90.19 102 ALA A C 1
ATOM 831 O O . ALA A 1 102 ? 12.101 1.064 -3.999 1.00 90.19 102 ALA A O 1
ATOM 832 N N . SER A 1 103 ? 11.175 3.023 -4.550 1.00 91.62 103 SER A N 1
ATOM 833 C CA . SER A 1 103 ? 10.925 2.702 -5.970 1.00 91.62 103 SER A CA 1
ATOM 834 C C . SER A 1 103 ? 10.072 1.450 -6.284 1.00 91.62 103 SER A C 1
ATOM 836 O O . SER A 1 103 ? 9.854 1.142 -7.459 1.00 91.62 103 SER A O 1
ATOM 838 N N . VAL A 1 104 ? 9.487 0.784 -5.276 1.00 95.31 104 VAL A N 1
ATOM 839 C CA . VAL A 1 104 ? 8.471 -0.280 -5.468 1.00 95.31 104 VAL A CA 1
ATOM 840 C C . VAL A 1 104 ? 7.115 0.258 -5.951 1.00 95.31 104 VAL A C 1
ATOM 842 O O . VAL A 1 104 ? 6.262 -0.511 -6.376 1.00 95.31 104 VAL A O 1
ATOM 845 N N . GLY A 1 105 ? 6.897 1.580 -5.899 1.00 95.00 105 GLY A N 1
ATOM 846 C CA . GLY A 1 105 ? 5.712 2.250 -6.454 1.00 95.00 105 GLY A CA 1
ATOM 847 C C . GLY A 1 105 ? 4.534 2.483 -5.495 1.00 95.00 105 GLY A C 1
ATOM 848 O O . GLY A 1 105 ? 3.409 2.616 -5.967 1.00 95.00 105 GLY A O 1
ATOM 849 N N . LYS A 1 106 ? 4.762 2.572 -4.174 1.00 95.31 106 LYS A N 1
ATOM 850 C CA . LYS A 1 106 ? 3.727 2.918 -3.165 1.00 95.31 106 LYS A CA 1
ATOM 851 C C . LYS A 1 106 ? 2.938 4.182 -3.533 1.00 95.31 106 LYS A C 1
ATOM 853 O O . LYS A 1 106 ? 1.720 4.138 -3.692 1.00 95.31 106 LYS A O 1
ATOM 858 N N . SER A 1 107 ? 3.651 5.280 -3.762 1.00 94.81 107 SER A N 1
ATOM 859 C CA . SER A 1 107 ? 3.089 6.577 -4.144 1.00 94.81 107 SER A CA 1
ATOM 860 C C . SER A 1 107 ? 2.399 6.515 -5.510 1.00 94.81 107 SER A C 1
ATOM 862 O O . SER A 1 107 ? 1.354 7.126 -5.701 1.00 94.81 107 SER A O 1
ATOM 864 N N . SER A 1 108 ? 2.915 5.707 -6.444 1.00 96.19 108 SER A N 1
ATOM 865 C CA . SER A 1 108 ? 2.296 5.453 -7.752 1.00 96.19 108 SER A CA 1
ATOM 866 C C . SER A 1 108 ? 0.956 4.715 -7.618 1.00 96.19 108 SER A C 1
ATOM 868 O O . SER A 1 108 ? -0.021 5.107 -8.254 1.00 96.19 108 SER A O 1
ATOM 870 N N . ILE A 1 109 ? 0.880 3.685 -6.762 1.00 97.31 109 ILE A N 1
ATOM 871 C CA . ILE A 1 109 ? -0.370 2.989 -6.407 1.00 97.31 109 ILE A CA 1
ATOM 872 C C . ILE A 1 109 ? -1.351 3.977 -5.769 1.00 97.31 109 ILE A C 1
ATOM 874 O O . ILE A 1 109 ? -2.523 3.991 -6.142 1.00 97.31 109 ILE A O 1
ATOM 878 N N . LEU A 1 110 ? -0.884 4.837 -4.857 1.00 96.25 110 LEU A N 1
ATOM 879 C CA . LEU A 1 110 ? -1.738 5.837 -4.222 1.00 96.25 110 LEU A CA 1
ATOM 880 C C . LEU A 1 110 ? -2.277 6.860 -5.228 1.00 96.25 110 LEU A C 1
ATOM 882 O O . LEU A 1 110 ? -3.477 7.109 -5.249 1.00 96.25 110 LEU A O 1
ATOM 886 N N . MET A 1 111 ? -1.435 7.408 -6.105 1.00 95.00 111 MET A N 1
ATOM 887 C CA . MET A 1 111 ? -1.851 8.347 -7.154 1.00 95.00 111 MET A CA 1
ATOM 888 C C . MET A 1 111 ? -2.846 7.713 -8.134 1.00 95.00 111 MET A C 1
ATOM 890 O O . MET A 1 111 ? -3.853 8.339 -8.488 1.00 95.00 111 MET A O 1
ATOM 894 N N . ARG A 1 112 ? -2.624 6.446 -8.507 1.00 96.94 112 ARG A N 1
ATOM 895 C CA . ARG A 1 112 ? -3.562 5.661 -9.318 1.00 96.94 112 ARG A CA 1
ATOM 896 C C . ARG A 1 112 ? -4.884 5.446 -8.581 1.00 96.94 112 ARG A C 1
ATOM 898 O O . ARG A 1 112 ? -5.937 5.644 -9.180 1.00 96.94 112 ARG A O 1
ATOM 905 N N . PHE A 1 113 ? -4.861 5.127 -7.288 1.00 97.06 113 PHE A N 1
ATOM 906 C CA . PHE A 1 113 ? -6.076 4.964 -6.490 1.00 97.06 113 PHE A CA 1
ATOM 907 C C . PHE A 1 113 ? -6.842 6.277 -6.291 1.00 97.06 113 PHE A C 1
ATOM 909 O O . PHE A 1 113 ? -8.058 6.306 -6.472 1.00 97.06 113 PHE A O 1
ATOM 916 N N . LEU A 1 114 ? -6.167 7.372 -5.931 1.00 94.56 114 LEU A N 1
ATOM 917 C CA . LEU A 1 114 ? -6.798 8.661 -5.638 1.00 94.56 114 LEU A CA 1
ATOM 918 C C . LEU A 1 114 ? -7.373 9.310 -6.900 1.00 94.56 114 LEU A C 1
ATOM 920 O O . LEU A 1 114 ? -8.562 9.641 -6.915 1.00 94.56 114 LEU A O 1
ATOM 924 N N . HIS A 1 115 ? -6.549 9.446 -7.944 1.00 93.69 115 HIS A N 1
ATOM 925 C CA . HIS A 1 115 ? -6.804 10.317 -9.097 1.00 93.69 115 HIS A CA 1
ATOM 926 C C . HIS A 1 115 ? -6.948 9.581 -10.435 1.00 93.69 115 HIS A C 1
ATOM 928 O O . HIS A 1 115 ? -7.164 10.234 -11.453 1.00 93.69 115 HIS A O 1
ATOM 934 N N . ASN A 1 116 ? -6.795 8.253 -10.456 1.00 94.25 116 ASN A N 1
ATOM 935 C CA . ASN A 1 116 ? -6.684 7.452 -11.678 1.00 94.25 116 ASN A CA 1
ATOM 936 C C . ASN A 1 116 ? -5.613 7.977 -12.658 1.00 94.25 116 ASN A C 1
ATOM 938 O O . ASN A 1 116 ? -5.815 8.012 -13.872 1.00 94.25 116 ASN A O 1
ATOM 942 N N . LYS A 1 117 ? -4.463 8.395 -12.117 1.00 93.50 117 LYS A N 1
ATOM 943 C CA . LYS A 1 117 ? -3.302 8.880 -12.875 1.00 93.50 117 LYS A CA 1
ATOM 944 C C . LYS A 1 117 ? -2.056 8.067 -12.542 1.00 93.50 117 LYS A C 1
ATOM 946 O O . LYS A 1 117 ? -1.938 7.522 -11.449 1.00 93.50 117 LYS A O 1
ATOM 951 N N . PHE A 1 118 ? -1.121 8.045 -13.480 1.00 93.75 118 PHE A N 1
ATOM 952 C CA . PHE A 1 118 ? 0.224 7.512 -13.313 1.00 93.75 118 PHE A CA 1
ATOM 953 C C . PHE A 1 118 ? 1.216 8.507 -13.921 1.00 93.75 118 PHE A C 1
ATOM 955 O O . PHE A 1 118 ? 0.877 9.200 -14.879 1.00 93.75 118 PHE A O 1
ATOM 962 N N . SER A 1 119 ? 2.405 8.578 -13.335 1.00 89.06 119 SER A N 1
ATOM 963 C CA . SER A 1 119 ? 3.563 9.307 -13.844 1.00 89.06 119 SER A CA 1
ATOM 964 C C . SER A 1 119 ? 4.778 8.420 -13.607 1.00 89.06 119 SER A C 1
ATOM 966 O O . SER A 1 119 ? 4.871 7.791 -12.549 1.00 89.06 119 SER A O 1
ATOM 968 N N . GLU A 1 120 ? 5.679 8.350 -14.581 1.00 82.50 120 GLU A N 1
ATOM 969 C CA . GLU A 1 120 ? 6.982 7.691 -14.422 1.00 82.50 120 GLU A CA 1
ATOM 970 C C . GLU A 1 120 ? 7.910 8.562 -13.565 1.00 82.50 120 GLU A C 1
ATOM 972 O O . GLU A 1 120 ? 8.612 8.069 -12.683 1.00 82.50 120 GLU A O 1
ATOM 977 N N . GLU A 1 121 ? 7.814 9.878 -13.750 1.00 80.25 121 GLU A N 1
ATOM 978 C CA . GLU A 1 121 ? 8.437 10.892 -12.911 1.00 80.25 121 GLU A CA 1
ATOM 979 C C . GLU A 1 121 ? 7.570 11.115 -11.664 1.00 80.25 121 GLU A C 1
ATOM 981 O O . GLU A 1 121 ? 6.571 11.841 -11.684 1.00 80.25 121 GLU A O 1
ATOM 986 N N . ILE A 1 122 ? 7.932 10.441 -10.572 1.00 78.62 122 ILE A N 1
ATOM 987 C CA . ILE A 1 122 ? 7.413 10.690 -9.224 1.00 78.62 122 ILE A CA 1
ATOM 988 C C . ILE A 1 122 ? 8.610 10.969 -8.318 1.00 78.62 122 ILE A C 1
ATOM 990 O O . ILE A 1 122 ? 9.503 10.131 -8.178 1.00 78.62 122 ILE A O 1
ATOM 994 N N . GLU A 1 123 ? 8.622 12.149 -7.698 1.00 79.06 123 GLU A N 1
ATOM 995 C CA . GLU A 1 123 ? 9.644 12.523 -6.721 1.00 79.06 123 GLU A CA 1
ATOM 996 C C . GLU A 1 123 ? 9.654 11.558 -5.527 1.00 79.06 123 GLU A C 1
ATOM 998 O O . GLU A 1 123 ? 8.622 11.033 -5.101 1.00 79.06 123 GLU A O 1
ATOM 1003 N N . THR A 1 124 ? 10.831 11.321 -4.946 1.00 81.25 124 THR A N 1
ATOM 1004 C CA . THR A 1 124 ? 10.951 10.435 -3.785 1.00 81.25 124 THR A CA 1
ATOM 1005 C C . THR A 1 124 ? 10.247 11.034 -2.566 1.00 81.25 124 THR A C 1
ATOM 1007 O O . THR A 1 124 ? 10.697 12.059 -2.053 1.00 81.25 124 THR A O 1
ATOM 1010 N N . THR A 1 125 ? 9.208 10.368 -2.050 1.00 76.81 125 THR A N 1
ATOM 1011 C CA . THR A 1 125 ? 8.488 10.799 -0.839 1.00 76.81 125 THR A CA 1
ATOM 1012 C C . THR A 1 125 ? 9.452 11.030 0.328 1.00 76.81 125 THR A C 1
ATOM 1014 O O . THR A 1 125 ? 10.156 10.111 0.756 1.00 76.81 125 THR A O 1
ATOM 1017 N N . VAL A 1 126 ? 9.459 12.252 0.867 1.00 75.56 126 VAL A N 1
ATOM 1018 C CA . VAL A 1 126 ? 10.227 12.638 2.059 1.00 75.56 126 VAL A CA 1
ATOM 1019 C C . VAL A 1 126 ? 9.335 12.494 3.294 1.00 75.56 126 VAL A C 1
ATOM 1021 O O . VAL A 1 126 ? 8.267 13.098 3.369 1.00 75.56 126 VAL A O 1
ATOM 1024 N N . GLY A 1 127 ? 9.759 11.701 4.283 1.00 74.56 127 GLY A N 1
ATOM 1025 C CA . GLY A 1 127 ? 8.974 11.463 5.501 1.00 74.56 127 GLY A CA 1
ATOM 1026 C C . GLY A 1 127 ? 7.713 10.634 5.233 1.00 74.56 127 GLY A C 1
ATOM 1027 O O . GLY A 1 127 ? 7.816 9.464 4.872 1.00 74.56 127 GLY A O 1
ATOM 1028 N N . ALA A 1 128 ? 6.528 11.218 5.427 1.00 80.25 128 ALA A N 1
ATOM 1029 C CA . ALA A 1 128 ? 5.263 10.587 5.056 1.00 80.25 128 ALA A CA 1
ATOM 1030 C C . ALA A 1 128 ? 4.214 11.619 4.620 1.00 80.25 128 ALA A C 1
ATOM 1032 O O . ALA A 1 128 ? 4.037 12.644 5.280 1.00 80.25 128 ALA A O 1
ATOM 1033 N N . ALA A 1 129 ? 3.488 11.316 3.544 1.00 85.94 129 ALA A N 1
ATOM 1034 C CA . ALA A 1 129 ? 2.384 12.121 3.035 1.00 85.94 129 ALA A CA 1
ATOM 1035 C C . ALA A 1 129 ? 1.034 11.561 3.509 1.00 85.94 129 ALA A C 1
ATOM 1037 O O . ALA A 1 129 ? 0.801 10.351 3.479 1.00 85.94 129 ALA A O 1
ATOM 1038 N N . PHE A 1 130 ? 0.127 12.449 3.919 1.00 89.44 130 PHE A N 1
ATOM 1039 C CA . PHE A 1 130 ? -1.211 12.095 4.390 1.00 89.44 130 PHE A CA 1
ATOM 1040 C C . PHE A 1 130 ? -2.269 12.408 3.330 1.00 89.44 130 PHE A C 1
ATOM 1042 O O . PHE A 1 130 ? -2.353 13.532 2.840 1.00 89.44 130 PHE A O 1
ATOM 1049 N N . ASN A 1 131 ? -3.105 11.423 3.013 1.00 92.88 131 ASN A N 1
ATOM 1050 C CA . ASN A 1 131 ? -4.209 11.539 2.066 1.00 92.88 131 ASN A CA 1
ATOM 1051 C C . ASN A 1 131 ? -5.486 10.925 2.649 1.00 92.88 131 ASN A C 1
ATOM 1053 O O . ASN A 1 131 ? -5.435 10.054 3.515 1.00 92.88 131 ASN A O 1
ATOM 1057 N N . THR A 1 132 ? -6.653 11.332 2.148 1.00 93.81 132 THR A N 1
ATOM 1058 C CA . THR A 1 132 ? -7.925 10.693 2.522 1.00 93.81 132 THR A CA 1
ATOM 1059 C C . THR A 1 132 ? -8.753 10.359 1.294 1.00 93.81 132 THR A C 1
ATOM 1061 O O . THR A 1 132 ? -8.777 11.124 0.330 1.00 93.81 132 THR A O 1
ATOM 1064 N N . LYS A 1 133 ? -9.434 9.212 1.326 1.00 94.06 133 LYS A N 1
ATOM 1065 C CA . LYS A 1 133 ? -10.395 8.816 0.292 1.00 94.06 133 LYS A CA 1
ATOM 1066 C C . LYS A 1 133 ? -11.495 7.963 0.900 1.00 94.06 133 LYS A C 1
ATOM 1068 O O . LYS A 1 133 ? -11.212 6.992 1.594 1.00 94.06 133 LYS A O 1
ATOM 1073 N N . THR A 1 134 ? -12.741 8.318 0.616 1.00 94.19 134 THR A N 1
ATOM 1074 C CA . THR A 1 134 ? -13.897 7.472 0.917 1.00 94.19 134 THR A CA 1
ATOM 1075 C C . THR A 1 134 ? -14.217 6.624 -0.304 1.00 94.19 134 THR A C 1
ATOM 1077 O O . THR A 1 134 ? -14.267 7.149 -1.417 1.00 94.19 134 THR A O 1
ATOM 1080 N N . ILE A 1 135 ? -14.434 5.329 -0.091 1.00 93.44 135 ILE A N 1
ATOM 1081 C CA . ILE A 1 135 ? -15.008 4.414 -1.081 1.00 93.44 135 ILE A CA 1
ATOM 1082 C C . ILE A 1 135 ? -16.280 3.781 -0.523 1.00 93.44 135 ILE A C 1
ATOM 1084 O O . ILE A 1 135 ? -16.497 3.764 0.690 1.00 93.44 135 ILE A O 1
ATOM 1088 N N . GLU A 1 136 ? -17.115 3.254 -1.407 1.00 89.44 136 GLU A N 1
ATOM 1089 C CA . GLU A 1 136 ? -18.233 2.394 -1.039 1.00 89.44 136 GLU A CA 1
ATOM 1090 C C . GLU A 1 136 ? -17.821 0.938 -1.269 1.00 89.44 136 GLU A C 1
ATOM 1092 O O . GLU A 1 136 ? -17.346 0.592 -2.347 1.00 89.44 136 GLU A O 1
ATOM 1097 N N . SER A 1 137 ? -17.960 0.094 -0.247 1.00 85.50 137 SER A N 1
ATOM 1098 C CA . SER A 1 137 ? -17.667 -1.339 -0.314 1.00 85.50 137 SER A CA 1
ATOM 1099 C C . SER A 1 137 ? -18.770 -2.102 0.413 1.00 85.50 137 SER A C 1
ATOM 1101 O O . SER A 1 137 ? -19.105 -1.771 1.550 1.00 85.50 137 SER A O 1
ATOM 1103 N N . ARG A 1 138 ? -19.393 -3.078 -0.263 1.00 81.38 138 ARG A N 1
ATOM 1104 C CA . ARG A 1 138 ? -20.549 -3.860 0.233 1.00 81.38 138 ARG A CA 1
ATOM 1105 C C . ARG A 1 138 ? -21.688 -3.005 0.834 1.00 81.38 138 ARG A C 1
ATOM 1107 O O . ARG A 1 138 ? -22.272 -3.368 1.850 1.00 81.38 138 ARG A O 1
ATOM 1114 N N . GLY A 1 139 ? -21.984 -1.845 0.236 1.00 78.62 139 GLY A N 1
ATOM 1115 C CA . GLY A 1 139 ? -23.005 -0.899 0.724 1.00 78.62 139 GLY A CA 1
ATOM 1116 C C . GLY A 1 139 ? -22.605 -0.094 1.973 1.00 78.62 139 GLY A C 1
ATOM 1117 O O . GLY A 1 139 ? -23.417 0.649 2.524 1.00 78.62 139 GLY A O 1
ATOM 1118 N N . ARG A 1 140 ? -21.352 -0.213 2.431 1.00 84.44 140 ARG A N 1
ATOM 1119 C CA . ARG A 1 140 ? -20.768 0.558 3.535 1.00 84.44 140 ARG A CA 1
ATOM 1120 C C . ARG A 1 140 ? -19.808 1.609 2.985 1.00 84.44 140 ARG A C 1
ATOM 1122 O O . ARG A 1 140 ? -18.910 1.297 2.206 1.00 84.44 140 ARG A O 1
ATOM 1129 N N . GLN A 1 141 ? -19.932 2.854 3.445 1.00 87.75 141 GLN A N 1
ATOM 1130 C CA . GLN A 1 141 ? -18.909 3.871 3.184 1.00 87.75 141 GLN A CA 1
ATOM 1131 C C . GLN A 1 141 ? -17.705 3.664 4.108 1.00 87.75 141 GLN A C 1
ATOM 1133 O O . GLN A 1 141 ? -17.824 3.751 5.333 1.00 87.75 141 GLN A O 1
ATOM 1138 N N . VAL A 1 142 ? -16.539 3.424 3.510 1.00 92.94 142 VAL A N 1
ATOM 1139 C CA . VAL A 1 142 ? -15.253 3.252 4.190 1.00 92.94 142 VAL A CA 1
ATOM 1140 C C . VAL A 1 142 ? -14.369 4.446 3.856 1.00 92.94 142 VAL A C 1
ATOM 1142 O O . VAL A 1 142 ? -13.944 4.629 2.716 1.00 92.94 142 VAL A O 1
ATOM 1145 N N . LYS A 1 143 ? -14.099 5.285 4.861 1.00 94.25 143 LYS A N 1
ATOM 1146 C CA . LYS A 1 143 ? -13.149 6.398 4.761 1.00 94.25 143 LYS A CA 1
ATOM 1147 C C . LYS A 1 143 ? -11.755 5.897 5.121 1.00 94.25 143 LYS A C 1
ATOM 1149 O O . LYS A 1 143 ? -11.518 5.552 6.275 1.00 94.25 143 LYS A O 1
ATOM 1154 N N . PHE A 1 144 ? -10.829 5.917 4.172 1.00 95.88 144 PHE A N 1
ATOM 1155 C CA . PHE A 1 144 ? -9.415 5.681 4.431 1.00 95.88 144 PHE A CA 1
ATOM 1156 C C . PHE A 1 144 ? -8.679 6.970 4.807 1.00 95.88 144 PHE A C 1
ATOM 1158 O O . PHE A 1 144 ? -8.884 8.028 4.205 1.00 95.88 144 PHE A O 1
ATOM 1165 N N . GLU A 1 145 ? -7.782 6.843 5.780 1.00 95.00 145 GLU A N 1
ATOM 1166 C CA . GLU A 1 145 ? -6.805 7.846 6.206 1.00 95.00 145 GLU A CA 1
ATOM 1167 C C . GLU A 1 145 ? -5.410 7.286 5.899 1.00 95.00 145 GLU A C 1
ATOM 1169 O O . GLU A 1 145 ? -4.849 6.521 6.683 1.00 95.00 145 GLU A O 1
ATOM 1174 N N . ILE A 1 146 ? -4.912 7.586 4.697 1.00 94.56 146 ILE A N 1
ATOM 1175 C CA . ILE A 1 146 ? -3.788 6.902 4.053 1.00 94.56 146 ILE A CA 1
ATOM 1176 C C . ILE A 1 146 ? -2.482 7.647 4.315 1.00 94.56 146 ILE A C 1
ATOM 1178 O O . ILE A 1 146 ? -2.367 8.837 4.026 1.00 94.56 146 ILE A O 1
ATOM 1182 N N . TRP A 1 147 ? -1.487 6.913 4.801 1.00 92.75 147 TRP A N 1
ATOM 1183 C CA . TRP A 1 147 ? -0.123 7.380 5.016 1.00 92.75 147 TRP A CA 1
ATOM 1184 C C . TRP A 1 147 ? 0.802 6.732 3.982 1.00 92.75 147 TRP A C 1
ATOM 1186 O O . TRP A 1 147 ? 1.098 5.540 4.084 1.00 92.75 147 TRP A O 1
ATOM 1196 N N . ASP A 1 148 ? 1.257 7.505 2.994 1.00 91.31 148 ASP A N 1
ATOM 1197 C CA . ASP A 1 148 ? 2.336 7.094 2.087 1.00 91.31 148 ASP A CA 1
ATOM 1198 C C . ASP A 1 148 ? 3.678 7.411 2.743 1.00 91.31 148 ASP A C 1
ATOM 1200 O O . ASP A 1 148 ? 3.990 8.582 2.957 1.00 91.31 148 ASP A O 1
ATOM 1204 N N . THR A 1 149 ? 4.460 6.394 3.109 1.00 85.81 149 THR A N 1
ATOM 1205 C CA . THR A 1 149 ? 5.748 6.600 3.784 1.00 85.81 149 THR A CA 1
ATOM 1206 C C . THR A 1 149 ? 6.914 6.544 2.804 1.00 85.81 149 THR A C 1
ATOM 1208 O O . THR A 1 149 ? 6.920 5.764 1.849 1.00 85.81 149 THR A O 1
ATOM 1211 N N . ALA A 1 150 ? 7.972 7.301 3.094 1.00 79.44 150 ALA A N 1
ATOM 1212 C CA . ALA A 1 150 ? 9.267 7.140 2.450 1.00 79.44 150 ALA A CA 1
ATOM 1213 C C . ALA A 1 150 ? 9.705 5.667 2.513 1.00 79.44 150 ALA A C 1
ATOM 1215 O O . ALA A 1 150 ? 9.699 5.048 3.575 1.00 79.44 150 ALA A O 1
ATOM 1216 N N . GLY A 1 151 ? 10.084 5.103 1.364 1.00 69.31 151 GLY A N 1
ATOM 1217 C CA . GLY A 1 151 ? 10.582 3.725 1.280 1.00 69.31 151 GLY A CA 1
ATOM 1218 C C . GLY A 1 151 ? 12.068 3.563 1.587 1.00 69.31 151 GLY A C 1
ATOM 1219 O O . GLY A 1 151 ? 12.572 2.452 1.490 1.00 69.31 151 GLY A O 1
ATOM 1220 N N . GLN A 1 152 ? 12.784 4.650 1.886 1.00 67.56 152 GLN A N 1
ATOM 1221 C CA . GLN A 1 152 ? 14.227 4.573 2.101 1.00 67.56 152 GLN A CA 1
ATOM 1222 C C . GLN A 1 152 ? 14.534 3.854 3.415 1.00 67.56 152 GLN A C 1
ATOM 1224 O O . GLN A 1 152 ? 14.083 4.250 4.492 1.00 67.56 152 GLN A O 1
ATOM 1229 N N . GLU A 1 153 ? 15.376 2.838 3.307 1.00 65.38 153 GLU A N 1
ATOM 1230 C CA . GLU A 1 153 ? 15.984 2.056 4.377 1.00 65.38 153 GLU A CA 1
ATOM 1231 C C . GLU A 1 153 ? 16.550 2.918 5.519 1.00 65.38 153 GLU A C 1
ATOM 1233 O O . GLU A 1 153 ? 16.373 2.574 6.689 1.00 65.38 153 GLU A O 1
ATOM 1238 N N . ARG A 1 154 ? 17.124 4.093 5.210 1.00 65.94 154 ARG A N 1
ATOM 1239 C CA . ARG A 1 154 ? 17.606 5.069 6.209 1.00 65.94 154 ARG A CA 1
ATOM 1240 C C . ARG A 1 154 ? 16.532 5.572 7.184 1.00 65.94 154 ARG A C 1
ATOM 1242 O O . ARG A 1 154 ? 16.876 5.977 8.291 1.00 65.94 154 ARG A O 1
ATOM 1249 N N . PHE A 1 155 ? 15.251 5.527 6.815 1.00 69.25 155 PHE A N 1
ATOM 1250 C CA . PHE A 1 155 ? 14.127 5.943 7.665 1.00 69.25 155 PHE A CA 1
ATOM 1251 C C . PHE A 1 155 ? 13.364 4.767 8.292 1.00 69.25 155 PHE A C 1
ATOM 1253 O O . PHE A 1 155 ? 12.342 4.972 8.946 1.00 69.25 155 PHE A O 1
ATOM 1260 N N . ARG A 1 156 ? 13.853 3.527 8.152 1.00 70.94 156 ARG A N 1
ATOM 1261 C CA . ARG A 1 156 ? 13.172 2.321 8.652 1.00 70.94 156 ARG A CA 1
ATOM 1262 C C . ARG A 1 156 ? 12.933 2.318 10.166 1.00 70.94 156 ARG A C 1
ATOM 1264 O O . ARG A 1 156 ? 11.927 1.780 10.623 1.00 70.94 156 ARG A O 1
ATOM 1271 N N . SER A 1 157 ? 13.801 2.978 10.931 1.00 75.12 157 SER A N 1
ATOM 1272 C CA . SER A 1 157 ? 13.640 3.202 12.376 1.00 75.12 157 SER A CA 1
ATOM 1273 C C . SER A 1 157 ? 12.425 4.066 12.737 1.00 75.12 157 SER A C 1
ATOM 1275 O O . SER A 1 157 ? 11.910 3.947 13.847 1.00 75.12 157 SER A O 1
ATOM 1277 N N . LEU A 1 158 ? 11.932 4.899 11.813 1.00 76.50 158 LEU A N 1
ATOM 1278 C CA . LEU A 1 158 ? 10.737 5.724 12.004 1.00 76.50 158 LEU A CA 1
ATOM 1279 C C . LEU A 1 158 ? 9.440 4.951 11.738 1.00 76.50 158 LEU A C 1
ATOM 1281 O O . LEU A 1 158 ? 8.401 5.317 12.277 1.00 76.50 158 LEU A O 1
ATOM 1285 N N . ALA A 1 159 ? 9.474 3.861 10.965 1.00 75.00 159 ALA A N 1
ATOM 1286 C CA . ALA A 1 159 ? 8.272 3.135 10.550 1.00 75.00 159 ALA A CA 1
ATOM 1287 C C . ALA A 1 159 ? 7.279 2.766 11.681 1.00 75.00 159 ALA A C 1
ATOM 1289 O O . ALA A 1 159 ? 6.076 2.948 11.459 1.00 75.00 159 ALA A O 1
ATOM 1290 N N . PRO A 1 160 ? 7.713 2.365 12.901 1.00 82.69 160 PRO A N 1
ATOM 1291 C CA . PRO A 1 160 ? 6.808 2.142 14.033 1.00 82.69 160 PRO A CA 1
ATOM 1292 C C . PRO A 1 160 ? 5.898 3.328 14.378 1.00 82.69 160 PRO A C 1
ATOM 1294 O O . PRO A 1 160 ? 4.782 3.123 14.855 1.00 82.69 160 PRO A O 1
ATOM 1297 N N . MET A 1 161 ? 6.320 4.572 14.114 1.00 82.44 161 MET A N 1
ATOM 1298 C CA . MET A 1 161 ? 5.480 5.754 14.337 1.00 82.44 161 MET A CA 1
ATOM 1299 C C . MET A 1 161 ? 4.310 5.823 13.344 1.00 82.44 161 MET A C 1
ATOM 1301 O O . MET A 1 161 ? 3.216 6.261 13.705 1.00 82.44 161 MET A O 1
ATOM 1305 N N . TYR A 1 162 ? 4.519 5.364 12.106 1.00 81.00 162 TYR A N 1
ATOM 1306 C CA . TYR A 1 162 ? 3.536 5.477 11.034 1.00 81.00 162 TYR A CA 1
ATOM 1307 C C . TYR A 1 162 ? 2.442 4.418 11.154 1.00 81.00 162 TYR A C 1
ATOM 1309 O O . TYR A 1 162 ? 1.269 4.781 11.104 1.00 81.00 162 TYR A O 1
ATOM 1317 N N . TYR A 1 163 ? 2.772 3.147 11.411 1.00 81.62 163 TYR A N 1
ATOM 1318 C CA . TYR A 1 163 ? 1.757 2.089 11.556 1.00 81.62 163 TYR A CA 1
ATOM 1319 C C . TYR A 1 163 ? 1.142 1.968 12.960 1.00 81.62 163 TYR A C 1
ATOM 1321 O O . TYR A 1 163 ? 0.180 1.222 13.151 1.00 81.62 163 TYR A O 1
ATOM 1329 N N . ARG A 1 164 ? 1.597 2.751 13.950 1.00 84.81 164 ARG A N 1
ATOM 1330 C CA . ARG A 1 164 ? 0.934 2.822 15.263 1.00 84.81 164 ARG A CA 1
ATOM 1331 C C . ARG A 1 164 ? -0.536 3.234 15.115 1.00 84.81 164 ARG A C 1
ATOM 1333 O O . ARG A 1 164 ? -0.842 4.316 14.608 1.00 84.81 164 ARG A O 1
ATOM 1340 N N . GLY A 1 165 ? -1.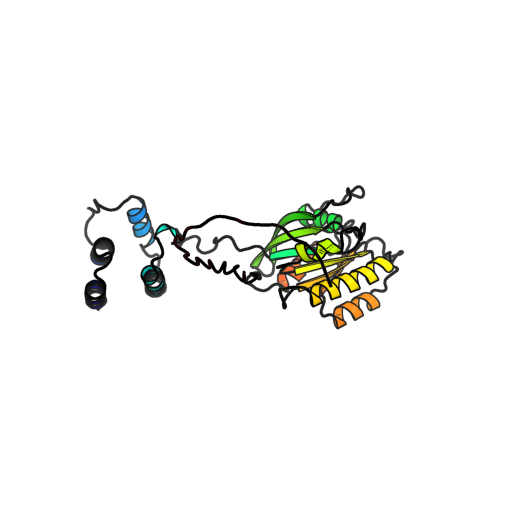438 2.371 15.585 1.00 84.19 165 GLY A N 1
ATOM 1341 C CA . GLY A 1 165 ? -2.887 2.570 15.487 1.00 84.19 165 GLY A CA 1
ATOM 1342 C C . GLY A 1 165 ? -3.452 2.443 14.068 1.00 84.19 165 GLY A C 1
ATOM 1343 O O . GLY A 1 165 ? -4.557 2.919 13.824 1.00 84.19 165 GLY A O 1
ATOM 1344 N N . ALA A 1 166 ? -2.714 1.849 13.127 1.00 91.25 166 ALA A N 1
ATOM 1345 C CA . ALA A 1 166 ? -3.261 1.504 11.824 1.00 91.25 166 ALA A CA 1
ATOM 1346 C C . ALA A 1 166 ? -4.338 0.410 11.957 1.00 91.25 166 ALA A C 1
ATOM 1348 O O . ALA A 1 166 ? -4.208 -0.541 12.731 1.00 91.25 166 ALA A O 1
ATOM 1349 N N . SER A 1 167 ? -5.417 0.559 11.193 1.00 94.69 167 SER A N 1
ATOM 1350 C CA . SER A 1 167 ? -6.417 -0.496 10.999 1.00 94.69 167 SER A CA 1
ATOM 1351 C C . SER A 1 167 ? -6.018 -1.432 9.855 1.00 94.69 167 SER A C 1
ATOM 1353 O O . SER A 1 167 ? -6.344 -2.614 9.902 1.00 94.69 167 SER A O 1
ATOM 1355 N N . ALA A 1 168 ? -5.273 -0.920 8.867 1.00 95.94 168 ALA A N 1
ATOM 1356 C CA . ALA A 1 168 ? -4.722 -1.709 7.771 1.00 95.94 168 ALA A CA 1
ATOM 1357 C C . ALA A 1 168 ? -3.293 -1.285 7.386 1.00 95.94 168 ALA A C 1
ATOM 1359 O O . ALA A 1 168 ? -2.905 -0.125 7.550 1.00 95.94 168 ALA A O 1
ATOM 1360 N N . ALA A 1 169 ? -2.536 -2.214 6.809 1.00 96.38 169 ALA A N 1
ATOM 1361 C CA . ALA A 1 169 ? -1.257 -1.965 6.158 1.00 96.38 169 ALA A CA 1
ATOM 1362 C C . ALA A 1 169 ? -1.247 -2.601 4.763 1.00 96.38 169 ALA A C 1
ATOM 1364 O O . ALA A 1 169 ? -1.641 -3.751 4.596 1.00 96.38 169 ALA A O 1
ATOM 1365 N N . VAL A 1 170 ? -0.770 -1.861 3.766 1.00 97.94 170 VAL A N 1
ATOM 1366 C CA . VAL A 1 170 ? -0.484 -2.377 2.424 1.00 97.94 170 VAL A CA 1
ATOM 1367 C C . VAL A 1 170 ? 1.030 -2.420 2.275 1.00 97.94 170 VAL A C 1
ATOM 1369 O O . VAL A 1 170 ? 1.682 -1.377 2.224 1.00 97.94 170 VAL A O 1
ATOM 1372 N N . VAL A 1 171 ? 1.594 -3.622 2.226 1.00 97.25 171 VAL A N 1
ATOM 1373 C CA . VAL A 1 171 ? 3.020 -3.839 1.980 1.00 97.25 171 VAL A CA 1
ATOM 1374 C C . VAL A 1 171 ? 3.211 -4.066 0.484 1.00 97.25 171 VAL A C 1
ATOM 1376 O O . VAL A 1 171 ? 2.630 -4.982 -0.091 1.00 97.25 171 VAL A O 1
ATOM 1379 N N . VAL A 1 172 ? 4.001 -3.212 -0.158 1.00 97.88 172 VAL A N 1
ATOM 1380 C CA . VAL A 1 172 ? 4.234 -3.223 -1.605 1.00 97.88 172 VAL A CA 1
ATOM 1381 C C . VAL A 1 172 ? 5.640 -3.736 -1.892 1.00 97.88 172 VAL A C 1
ATOM 1383 O O . VAL A 1 172 ? 6.604 -3.279 -1.277 1.00 97.88 172 VAL A O 1
ATOM 1386 N N . TYR A 1 173 ? 5.764 -4.630 -2.868 1.00 98.19 173 TYR A N 1
ATOM 1387 C CA . TYR A 1 173 ? 7.046 -5.023 -3.450 1.00 98.19 173 TYR A CA 1
ATOM 1388 C C . TYR A 1 173 ? 7.010 -4.910 -4.975 1.00 98.19 173 TYR A C 1
ATOM 1390 O O . TYR A 1 173 ? 5.946 -4.794 -5.579 1.00 98.19 173 TYR A O 1
ATOM 1398 N N . ASP A 1 174 ? 8.183 -4.918 -5.594 1.00 97.81 174 ASP A N 1
ATOM 1399 C CA . ASP A 1 174 ? 8.350 -4.936 -7.042 1.00 97.81 174 ASP A CA 1
ATOM 1400 C C . ASP A 1 174 ? 8.524 -6.386 -7.509 1.00 97.81 174 ASP A C 1
ATOM 1402 O O . ASP A 1 174 ? 9.511 -7.038 -7.163 1.00 97.81 174 ASP A O 1
ATOM 1406 N N . GLN A 1 175 ? 7.586 -6.907 -8.306 1.00 98.06 175 GLN A N 1
ATOM 1407 C CA . GLN A 1 175 ? 7.664 -8.297 -8.773 1.00 98.06 175 GLN A CA 1
ATOM 1408 C C . GLN A 1 175 ? 8.884 -8.571 -9.666 1.00 98.06 175 GLN A C 1
ATOM 1410 O O . GLN A 1 175 ? 9.282 -9.727 -9.831 1.00 98.06 175 GLN A O 1
ATOM 1415 N N . THR A 1 176 ? 9.485 -7.517 -10.228 1.00 97.75 176 THR A N 1
ATOM 1416 C CA . THR A 1 176 ? 10.691 -7.578 -11.063 1.00 97.75 176 THR A CA 1
ATOM 1417 C C . THR A 1 176 ? 11.992 -7.509 -10.261 1.00 97.75 176 THR A C 1
ATOM 1419 O O . THR A 1 176 ? 13.068 -7.573 -10.848 1.00 97.75 176 THR A O 1
ATOM 1422 N N . ASN A 1 177 ? 11.923 -7.408 -8.927 1.00 97.19 177 ASN A N 1
ATOM 1423 C CA . ASN A 1 177 ? 13.094 -7.351 -8.054 1.00 97.19 177 ASN A CA 1
ATOM 1424 C C . ASN A 1 177 ? 12.890 -8.191 -6.783 1.00 97.19 177 ASN A C 1
ATOM 1426 O O . ASN A 1 177 ? 12.247 -7.755 -5.820 1.00 97.19 177 ASN A O 1
ATOM 1430 N N . ALA A 1 178 ? 13.504 -9.378 -6.757 1.00 96.94 178 ALA A N 1
ATOM 1431 C CA . ALA A 1 178 ? 13.352 -10.343 -5.667 1.00 96.94 178 ALA A CA 1
ATOM 1432 C C . ALA A 1 178 ? 13.769 -9.813 -4.280 1.00 96.94 178 ALA A C 1
ATOM 1434 O O . ALA A 1 178 ? 13.145 -10.176 -3.282 1.00 96.94 178 ALA A O 1
ATOM 1435 N N . VAL A 1 179 ? 14.748 -8.901 -4.205 1.00 96.69 179 VAL A N 1
ATOM 1436 C CA . VAL A 1 179 ? 15.202 -8.308 -2.932 1.00 96.69 179 VAL A CA 1
ATOM 1437 C C . VAL A 1 179 ? 14.072 -7.516 -2.268 1.00 96.69 179 VAL A C 1
ATOM 1439 O O . VAL A 1 179 ? 13.892 -7.578 -1.053 1.00 96.69 179 VAL A O 1
ATOM 1442 N N . THR A 1 180 ? 13.248 -6.818 -3.057 1.00 96.88 180 THR A N 1
ATOM 1443 C CA . THR A 1 180 ? 12.126 -6.032 -2.512 1.00 96.88 180 THR A CA 1
ATOM 1444 C C . THR A 1 180 ? 11.033 -6.915 -1.908 1.00 96.88 180 THR A C 1
ATOM 1446 O O . THR A 1 180 ? 10.364 -6.496 -0.964 1.00 96.88 180 THR A O 1
ATOM 1449 N N . PHE A 1 181 ? 10.876 -8.153 -2.394 1.00 97.94 181 PHE A N 1
ATOM 1450 C CA . PHE A 1 181 ? 9.961 -9.131 -1.805 1.00 97.94 181 PHE A CA 1
ATOM 1451 C C . PHE A 1 181 ? 10.470 -9.627 -0.451 1.00 97.94 181 PHE A C 1
ATOM 1453 O O . PHE A 1 181 ? 9.709 -9.656 0.511 1.00 97.94 181 PHE A O 1
ATOM 1460 N N . GLU A 1 182 ? 11.760 -9.949 -0.335 1.00 96.81 182 GLU A N 1
ATOM 1461 C CA . GLU A 1 182 ? 12.377 -10.346 0.940 1.00 96.81 182 GLU A CA 1
ATOM 1462 C C . GLU A 1 182 ? 12.225 -9.240 1.995 1.00 96.81 182 GLU A C 1
ATOM 1464 O O . GLU A 1 182 ? 11.787 -9.498 3.119 1.00 96.81 182 GLU A O 1
ATOM 1469 N N . ARG A 1 183 ? 12.454 -7.981 1.603 1.00 94.94 183 ARG A N 1
ATOM 1470 C CA . ARG A 1 183 ? 12.206 -6.810 2.456 1.00 94.94 183 ARG A CA 1
ATOM 1471 C C . ARG A 1 183 ? 10.729 -6.627 2.801 1.00 94.94 183 ARG A C 1
ATOM 1473 O O . ARG A 1 183 ? 10.417 -6.316 3.948 1.00 94.94 183 ARG A O 1
ATOM 1480 N N . ALA A 1 184 ? 9.806 -6.883 1.875 1.00 95.81 184 ALA A N 1
ATOM 1481 C CA . ALA A 1 184 ? 8.372 -6.897 2.169 1.00 95.81 184 ALA A CA 1
ATOM 1482 C C . ALA A 1 184 ? 7.987 -7.973 3.202 1.00 95.81 184 ALA A C 1
ATOM 1484 O O . ALA A 1 184 ? 7.174 -7.692 4.082 1.00 95.81 184 ALA A O 1
ATOM 1485 N N . GLN A 1 185 ? 8.606 -9.159 3.181 1.00 96.38 185 GLN A N 1
ATOM 1486 C CA . GLN A 1 185 ? 8.379 -10.161 4.230 1.00 96.38 185 GLN A CA 1
ATOM 1487 C C . GLN A 1 185 ? 8.840 -9.669 5.610 1.00 96.38 185 GLN A C 1
ATOM 1489 O O . GLN A 1 185 ? 8.146 -9.865 6.608 1.00 96.38 185 GLN A O 1
ATOM 1494 N N . GLU A 1 186 ? 9.994 -8.999 5.688 1.00 93.88 186 GLU A N 1
ATOM 1495 C CA . GLU A 1 186 ? 10.445 -8.365 6.932 1.00 93.88 186 GLU A CA 1
ATOM 1496 C C . GLU A 1 186 ? 9.467 -7.272 7.400 1.00 93.88 186 GLU A C 1
ATOM 1498 O O . GLU A 1 186 ? 9.186 -7.180 8.594 1.00 93.88 186 GLU A O 1
ATOM 1503 N N . TRP A 1 187 ? 8.924 -6.463 6.480 1.00 93.00 187 TRP A N 1
ATOM 1504 C CA . TRP A 1 187 ? 7.913 -5.445 6.789 1.00 93.00 187 TRP A CA 1
ATOM 1505 C C . TRP A 1 187 ? 6.635 -6.054 7.378 1.00 93.00 187 TRP A C 1
ATOM 1507 O O . TRP A 1 187 ? 6.146 -5.552 8.389 1.00 93.00 187 TRP A O 1
ATOM 1517 N N . VAL A 1 188 ? 6.125 -7.151 6.805 1.00 94.50 188 VAL A N 1
ATOM 1518 C CA . VAL A 1 188 ? 4.963 -7.889 7.337 1.00 94.50 188 VAL A CA 1
ATOM 1519 C C . VAL A 1 188 ? 5.228 -8.355 8.774 1.00 94.50 188 VAL A C 1
ATOM 1521 O O . VAL A 1 188 ? 4.484 -7.985 9.685 1.00 94.50 188 VAL A O 1
ATOM 1524 N N . ARG A 1 189 ? 6.333 -9.077 9.008 1.00 93.12 189 ARG A N 1
ATOM 1525 C CA . ARG A 1 189 ? 6.699 -9.597 10.341 1.00 93.12 189 ARG A CA 1
ATOM 1526 C C . ARG A 1 189 ? 6.926 -8.478 11.360 1.00 93.12 189 ARG A C 1
ATOM 1528 O O . ARG A 1 189 ? 6.557 -8.610 12.529 1.00 93.12 189 ARG A O 1
ATOM 1535 N N . GLN A 1 190 ? 7.489 -7.348 10.931 1.00 90.31 190 GLN A N 1
ATOM 1536 C CA . GLN A 1 190 ? 7.659 -6.167 11.776 1.00 90.31 190 GLN A CA 1
ATOM 1537 C C . GLN A 1 190 ? 6.301 -5.566 12.178 1.00 90.31 190 GLN A C 1
ATOM 1539 O O . GLN A 1 190 ? 6.095 -5.265 13.355 1.00 90.31 190 GLN A O 1
ATOM 1544 N N . VAL A 1 191 ? 5.359 -5.419 11.239 1.00 90.88 191 VAL A N 1
ATOM 1545 C CA . VAL A 1 191 ? 4.009 -4.909 11.535 1.00 90.88 191 VAL A CA 1
ATOM 1546 C C . VAL A 1 191 ? 3.275 -5.852 12.485 1.00 90.88 191 VAL A C 1
ATOM 1548 O O . VAL A 1 191 ? 2.746 -5.390 13.490 1.00 90.88 191 VAL A O 1
ATOM 1551 N N . MET A 1 192 ? 3.298 -7.162 12.236 1.00 89.88 192 MET A N 1
ATOM 1552 C CA . MET A 1 192 ? 2.650 -8.153 13.106 1.00 89.88 192 MET A CA 1
ATOM 1553 C C . MET A 1 192 ? 3.207 -8.161 14.533 1.00 89.88 192 MET A C 1
ATOM 1555 O O . MET A 1 192 ? 2.441 -8.192 15.491 1.00 89.88 192 MET A O 1
ATOM 1559 N N . SER A 1 193 ? 4.531 -8.084 14.693 1.00 87.31 193 SER A N 1
ATOM 1560 C CA . SER A 1 193 ? 5.173 -8.128 16.016 1.00 87.31 193 SER A CA 1
ATOM 1561 C C . SER A 1 193 ? 5.055 -6.831 16.827 1.00 87.31 193 SER A C 1
ATOM 1563 O O . SER A 1 193 ? 5.232 -6.863 18.044 1.00 87.31 193 SER A O 1
ATOM 1565 N N . THR A 1 194 ? 4.769 -5.688 16.190 1.00 84.38 194 THR A N 1
ATOM 1566 C CA . THR A 1 194 ? 4.769 -4.369 16.862 1.00 84.38 194 THR A CA 1
ATOM 1567 C C . THR A 1 194 ? 3.477 -3.557 16.715 1.00 84.38 194 THR A C 1
ATOM 1569 O O . THR A 1 194 ? 3.355 -2.485 17.315 1.00 84.38 194 THR A O 1
ATOM 1572 N N . SER A 1 195 ? 2.489 -4.039 15.956 1.00 79.88 195 SER A N 1
ATOM 1573 C CA . SER A 1 195 ? 1.171 -3.406 15.865 1.00 79.88 195 SER A CA 1
ATOM 1574 C C . SER A 1 195 ? 0.454 -3.452 17.214 1.00 79.88 195 SER A C 1
ATOM 1576 O O . SER A 1 195 ? 0.254 -4.506 17.807 1.00 79.88 195 SER A O 1
ATOM 1578 N N . ALA A 1 196 ? -0.020 -2.292 17.671 1.00 76.81 196 ALA A N 1
ATOM 1579 C CA . ALA A 1 196 ? -0.909 -2.203 18.830 1.00 76.81 196 ALA A CA 1
ATOM 1580 C C . ALA A 1 196 ? -2.340 -2.705 18.536 1.00 76.81 196 ALA A C 1
ATOM 1582 O O . ALA A 1 196 ? -3.137 -2.838 19.462 1.00 76.81 196 ALA A O 1
ATOM 1583 N N . ASN A 1 197 ? -2.674 -2.934 17.262 1.00 81.06 197 ASN A N 1
ATOM 1584 C CA . ASN A 1 197 ? -3.930 -3.530 16.821 1.00 81.06 197 ASN A CA 1
ATOM 1585 C C . ASN A 1 197 ? -3.678 -5.008 16.463 1.00 81.06 197 ASN A C 1
ATOM 1587 O O . ASN A 1 197 ? -3.004 -5.248 15.456 1.00 81.06 197 ASN A O 1
ATOM 1591 N N . PRO A 1 198 ? -4.206 -5.982 17.231 1.00 80.31 198 PRO A N 1
ATOM 1592 C CA . PRO A 1 198 ? -4.043 -7.406 16.924 1.00 80.31 198 PRO A CA 1
ATOM 1593 C C . PRO A 1 198 ? -4.833 -7.833 15.677 1.00 80.31 198 PRO A C 1
ATOM 1595 O O . PRO A 1 198 ? -4.484 -8.819 15.044 1.00 80.31 198 PRO A O 1
ATOM 1598 N N . ASN A 1 199 ? -5.856 -7.062 15.294 1.00 86.62 199 ASN A N 1
ATOM 1599 C CA . ASN A 1 199 ? -6.724 -7.314 14.144 1.00 86.62 199 ASN A CA 1
ATOM 1600 C C . ASN A 1 199 ? -6.370 -6.365 12.982 1.00 86.62 199 ASN A C 1
ATOM 1602 O O . ASN A 1 199 ? -7.253 -5.779 12.352 1.00 86.62 199 ASN A O 1
ATOM 1606 N N . ILE A 1 200 ? -5.077 -6.110 12.756 1.00 92.81 200 ILE A N 1
ATOM 1607 C CA . ILE A 1 200 ? -4.628 -5.278 11.635 1.00 92.81 200 ILE A CA 1
ATOM 1608 C C . ILE A 1 200 ? -4.747 -6.061 10.323 1.00 92.81 200 ILE A C 1
ATOM 1610 O O . ILE A 1 200 ? -4.172 -7.134 10.176 1.00 92.81 200 ILE A O 1
ATOM 1614 N N . VAL A 1 201 ? -5.478 -5.511 9.353 1.00 95.81 201 VAL A N 1
ATOM 1615 C CA . VAL A 1 201 ? -5.585 -6.108 8.013 1.00 95.81 201 VAL A CA 1
ATOM 1616 C C . VAL A 1 201 ? -4.291 -5.832 7.254 1.00 95.81 201 VAL A C 1
ATOM 1618 O O . VAL A 1 201 ? -3.954 -4.670 7.025 1.00 95.81 201 VAL A O 1
ATOM 1621 N N . ILE A 1 202 ? -3.567 -6.873 6.846 1.00 97.06 202 ILE A N 1
ATOM 1622 C CA . ILE A 1 202 ? -2.338 -6.728 6.057 1.00 97.06 202 ILE A CA 1
ATOM 1623 C C . ILE A 1 202 ? -2.583 -7.248 4.640 1.00 97.06 202 ILE A C 1
ATOM 1625 O O . ILE A 1 202 ? -2.922 -8.413 4.436 1.00 97.06 202 ILE A O 1
ATOM 1629 N N . ALA A 1 203 ? -2.396 -6.369 3.658 1.00 98.38 203 ALA A N 1
ATOM 1630 C CA . ALA A 1 203 ? -2.406 -6.714 2.245 1.00 98.38 203 ALA A CA 1
ATOM 1631 C C . ALA A 1 203 ? -0.982 -6.692 1.679 1.00 98.38 203 ALA A C 1
ATOM 1633 O O . ALA A 1 203 ? -0.190 -5.807 2.008 1.00 98.38 203 ALA A O 1
ATOM 1634 N N . LEU A 1 204 ? -0.675 -7.647 0.806 1.00 98.56 204 LEU A N 1
ATOM 1635 C CA . LEU A 1 204 ? 0.589 -7.756 0.088 1.00 98.56 204 LEU A CA 1
ATOM 1636 C C . LEU A 1 204 ? 0.337 -7.453 -1.394 1.00 98.56 204 LEU A C 1
ATOM 1638 O O . LEU A 1 204 ? -0.437 -8.142 -2.053 1.00 98.56 204 LEU A O 1
ATOM 1642 N N . ALA A 1 205 ? 0.978 -6.411 -1.917 1.00 98.50 205 ALA A N 1
ATOM 1643 C CA . ALA A 1 205 ? 0.820 -5.969 -3.298 1.00 98.50 205 ALA A CA 1
ATOM 1644 C C . ALA A 1 205 ? 2.090 -6.262 -4.107 1.00 98.50 205 ALA A C 1
ATOM 1646 O O . ALA A 1 205 ? 3.132 -5.636 -3.891 1.00 98.50 205 ALA A O 1
ATOM 1647 N N . ALA A 1 206 ? 1.988 -7.193 -5.057 1.00 98.44 206 ALA A N 1
ATOM 1648 C CA . ALA A 1 206 ? 3.023 -7.460 -6.050 1.00 98.44 206 ALA A CA 1
ATOM 1649 C C . ALA A 1 206 ? 2.889 -6.433 -7.182 1.00 98.44 206 ALA A C 1
ATOM 1651 O O . ALA A 1 206 ? 2.075 -6.606 -8.086 1.00 98.44 206 ALA A O 1
ATOM 1652 N N . ASN A 1 207 ? 3.588 -5.303 -7.085 1.00 98.31 207 ASN A N 1
ATOM 1653 C CA . ASN A 1 207 ? 3.457 -4.210 -8.046 1.00 98.31 207 ASN A CA 1
ATOM 1654 C C . ASN A 1 207 ? 4.329 -4.430 -9.293 1.00 98.31 207 ASN A C 1
ATOM 1656 O O . ASN A 1 207 ? 5.275 -5.219 -9.276 1.00 98.31 207 ASN A O 1
ATOM 1660 N N . LYS A 1 208 ? 4.031 -3.662 -10.349 1.00 97.62 208 LYS A N 1
ATOM 1661 C CA . LYS A 1 208 ? 4.617 -3.747 -11.699 1.00 97.62 208 LYS A CA 1
ATOM 1662 C C . LYS A 1 208 ? 4.214 -5.020 -12.457 1.00 97.62 208 LYS A C 1
ATOM 1664 O O . LYS A 1 208 ? 4.987 -5.550 -13.249 1.00 97.62 208 LYS A O 1
ATOM 1669 N N . ALA A 1 209 ? 2.970 -5.471 -12.260 1.00 97.38 209 ALA A N 1
ATOM 1670 C CA . ALA A 1 209 ? 2.333 -6.562 -13.013 1.00 97.38 209 ALA A CA 1
ATOM 1671 C C . ALA A 1 209 ? 2.200 -6.300 -14.532 1.00 97.38 209 ALA A C 1
ATOM 1673 O O . ALA A 1 209 ? 1.841 -7.194 -15.290 1.00 97.38 209 ALA A O 1
ATOM 1674 N N . ASP A 1 210 ? 2.478 -5.076 -14.986 1.00 97.12 210 ASP A N 1
ATOM 1675 C CA . ASP A 1 210 ? 2.679 -4.718 -16.396 1.00 97.12 210 ASP A CA 1
ATOM 1676 C C . ASP A 1 210 ? 3.999 -5.262 -16.981 1.00 97.12 210 ASP A C 1
ATOM 1678 O O . ASP A 1 210 ? 4.078 -5.496 -18.184 1.00 97.12 210 ASP A O 1
ATOM 1682 N N . MET A 1 211 ? 5.013 -5.526 -16.150 1.00 96.00 211 MET A N 1
ATOM 1683 C CA . MET A 1 211 ? 6.320 -6.058 -16.558 1.00 96.00 211 MET A CA 1
ATOM 1684 C C . MET A 1 211 ? 6.428 -7.564 -16.288 1.00 96.00 211 MET A C 1
ATOM 1686 O O . MET A 1 211 ? 7.387 -8.033 -15.672 1.00 96.00 211 MET A O 1
ATOM 1690 N N . GLU A 1 212 ? 5.429 -8.332 -16.722 1.00 95.19 212 GLU A N 1
ATOM 1691 C CA . GLU A 1 212 ? 5.319 -9.767 -16.424 1.00 95.19 212 GLU A CA 1
ATOM 1692 C C . GLU A 1 212 ? 6.521 -10.582 -16.932 1.00 95.19 212 GLU A C 1
ATOM 1694 O O . GLU A 1 212 ? 7.052 -11.418 -16.205 1.00 95.19 212 GLU A O 1
ATOM 1699 N N . GLU A 1 213 ? 7.045 -10.254 -18.117 1.00 96.31 213 GLU A N 1
ATOM 1700 C CA . GLU A 1 213 ? 8.250 -10.872 -18.699 1.00 96.31 213 GLU A CA 1
ATOM 1701 C C . GLU A 1 213 ? 9.521 -10.679 -17.850 1.00 96.31 213 GLU A C 1
ATOM 1703 O O . GLU A 1 213 ? 10.500 -11.405 -18.012 1.00 96.31 213 GLU A O 1
ATOM 1708 N N . LYS A 1 214 ? 9.520 -9.696 -16.939 1.00 96.88 214 LYS A N 1
ATOM 1709 C CA . LYS A 1 214 ? 10.636 -9.384 -16.032 1.00 96.88 214 LYS A CA 1
ATOM 1710 C C . LYS A 1 214 ? 10.396 -9.889 -14.606 1.00 96.88 214 LYS A C 1
ATOM 1712 O O . LYS A 1 214 ? 11.164 -9.533 -13.711 1.00 96.88 214 LYS A O 1
ATOM 1717 N N . ARG A 1 215 ? 9.344 -10.682 -14.359 1.00 97.75 215 ARG A N 1
ATOM 1718 C CA . ARG A 1 215 ? 9.031 -11.252 -13.039 1.00 97.75 215 ARG A CA 1
ATOM 1719 C C . ARG A 1 215 ? 10.223 -12.055 -12.501 1.00 97.75 215 ARG A C 1
ATOM 1721 O O . ARG A 1 215 ? 10.616 -13.065 -13.073 1.00 97.75 215 ARG A O 1
ATOM 1728 N N . GLN A 1 216 ? 10.744 -11.638 -11.348 1.00 97.81 216 GLN A N 1
ATOM 1729 C CA . GLN A 1 216 ? 11.756 -12.373 -10.576 1.00 97.81 216 GLN A CA 1
ATOM 1730 C C . GLN A 1 216 ? 11.156 -13.122 -9.377 1.00 97.81 216 GLN A C 1
ATOM 1732 O O . GLN A 1 216 ? 11.811 -13.982 -8.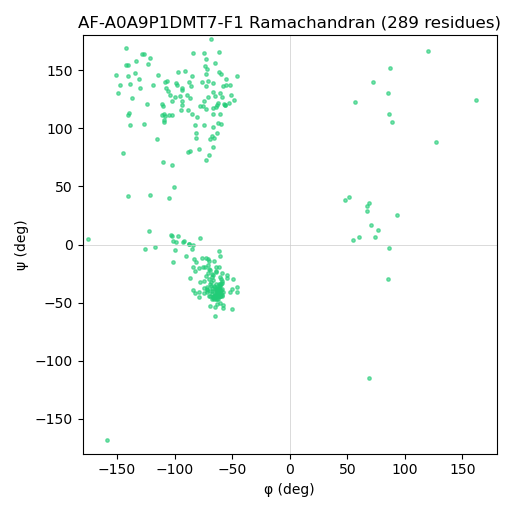791 1.00 97.81 216 GLN A O 1
ATOM 1737 N N . VAL A 1 217 ? 9.919 -12.793 -8.991 1.00 96.81 217 VAL A N 1
ATOM 1738 C CA . VAL A 1 217 ? 9.198 -13.417 -7.873 1.00 96.81 217 VAL A CA 1
ATOM 1739 C C . VAL A 1 217 ? 8.056 -14.279 -8.426 1.00 96.81 217 VAL A C 1
ATOM 1741 O O . VAL A 1 217 ? 7.049 -13.711 -8.868 1.00 96.81 217 VAL A O 1
ATOM 1744 N N . PRO A 1 218 ? 8.186 -15.624 -8.415 1.00 96.81 218 PRO A N 1
ATOM 1745 C CA . PRO A 1 218 ? 7.110 -16.536 -8.804 1.00 96.81 218 PRO A CA 1
ATOM 1746 C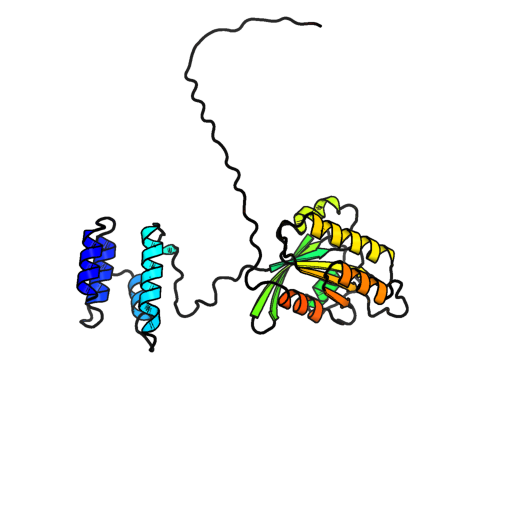 C . PRO A 1 218 ? 5.847 -16.280 -7.982 1.00 96.81 218 PRO A C 1
ATOM 1748 O O . PRO A 1 218 ? 5.940 -15.996 -6.781 1.00 96.81 218 PRO A O 1
ATOM 1751 N N . TRP A 1 219 ? 4.677 -16.385 -8.612 1.00 96.50 219 TRP A N 1
ATOM 1752 C CA . TRP A 1 219 ? 3.402 -16.120 -7.942 1.00 96.50 219 TRP A CA 1
ATOM 1753 C C . TRP A 1 219 ? 3.194 -17.060 -6.751 1.00 96.50 219 TRP A C 1
ATOM 1755 O O . TRP A 1 219 ? 2.852 -16.620 -5.659 1.00 96.50 219 TRP A O 1
ATOM 1765 N N . GLU A 1 220 ? 3.541 -18.331 -6.926 1.00 97.50 220 GLU A N 1
ATOM 1766 C CA . GLU A 1 220 ? 3.438 -19.411 -5.946 1.00 97.50 220 GLU A CA 1
ATOM 1767 C C . GLU A 1 220 ? 4.268 -19.120 -4.683 1.00 97.50 220 GLU A C 1
ATOM 1769 O O . GLU A 1 220 ? 3.866 -19.459 -3.570 1.00 97.50 220 GLU A O 1
ATOM 1774 N N . LYS A 1 221 ? 5.418 -18.439 -4.829 1.00 97.06 221 LYS A N 1
ATOM 1775 C CA . LYS A 1 221 ? 6.263 -18.016 -3.696 1.00 97.06 221 LYS A CA 1
ATOM 1776 C C . LYS A 1 221 ? 5.584 -16.911 -2.882 1.00 97.06 221 LYS A C 1
ATOM 1778 O O . LYS A 1 221 ? 5.667 -16.916 -1.653 1.00 97.06 221 LYS A O 1
ATOM 1783 N N . ALA A 1 222 ? 4.929 -15.966 -3.556 1.00 97.25 222 ALA A N 1
ATOM 1784 C CA . ALA A 1 222 ? 4.182 -14.895 -2.904 1.00 97.25 222 ALA A CA 1
ATOM 1785 C C . ALA A 1 222 ? 2.887 -15.411 -2.263 1.00 97.25 222 ALA A C 1
ATOM 1787 O O . ALA A 1 222 ? 2.575 -15.034 -1.136 1.00 97.25 222 ALA A O 1
ATOM 1788 N N . GLU A 1 223 ? 2.179 -16.306 -2.950 1.00 97.75 223 GLU A N 1
ATOM 1789 C CA . GLU A 1 223 ? 0.936 -16.931 -2.502 1.00 97.75 223 GLU A CA 1
ATOM 1790 C C . GLU A 1 223 ? 1.156 -17.834 -1.286 1.00 97.75 223 GLU A C 1
ATOM 1792 O O . GLU A 1 223 ? 0.462 -17.677 -0.286 1.00 97.75 223 GLU A O 1
ATOM 1797 N N . SER A 1 224 ? 2.178 -18.695 -1.309 1.00 98.19 224 SER A N 1
ATOM 1798 C CA . SER A 1 224 ? 2.550 -19.534 -0.161 1.00 98.19 224 SER A CA 1
ATOM 1799 C C . SER A 1 224 ? 2.882 -18.694 1.080 1.00 98.19 224 SER A C 1
ATOM 1801 O O . SER A 1 224 ? 2.377 -18.967 2.169 1.00 98.19 224 SER A O 1
ATOM 1803 N N . PHE A 1 225 ? 3.650 -17.609 0.918 1.00 97.88 225 PHE A N 1
ATOM 1804 C CA . PHE A 1 225 ? 3.932 -16.672 2.011 1.00 97.88 225 PHE A CA 1
ATOM 1805 C C . PHE A 1 225 ? 2.664 -15.954 2.510 1.00 97.88 225 PHE A C 1
ATOM 1807 O O . PHE A 1 225 ? 2.451 -15.846 3.716 1.00 97.88 225 PHE A O 1
ATOM 1814 N N . ALA A 1 226 ? 1.795 -15.503 1.602 1.00 97.50 226 ALA A N 1
ATOM 1815 C CA . ALA A 1 226 ? 0.541 -14.853 1.966 1.00 97.50 226 ALA A CA 1
ATOM 1816 C C . ALA A 1 226 ? -0.420 -15.797 2.706 1.00 97.50 226 ALA A C 1
ATOM 1818 O O . ALA A 1 226 ? -1.043 -15.377 3.674 1.00 97.50 226 ALA A O 1
ATOM 1819 N N . GLN A 1 227 ? -0.504 -17.069 2.311 1.00 97.12 227 GLN A N 1
ATOM 1820 C CA . GLN A 1 227 ? -1.310 -18.077 3.004 1.00 97.12 227 GLN A CA 1
ATOM 1821 C C . GLN A 1 227 ? -0.756 -18.399 4.399 1.00 97.12 227 GLN A C 1
ATOM 1823 O O . GLN A 1 227 ? -1.531 -18.486 5.348 1.00 97.12 227 GLN A O 1
ATOM 1828 N N . GLN A 1 228 ? 0.569 -18.534 4.541 1.00 96.75 228 GLN A N 1
ATOM 1829 C CA . GLN A 1 228 ? 1.228 -18.800 5.830 1.00 96.75 228 GLN A CA 1
ATOM 1830 C C . GLN A 1 228 ? 0.993 -17.683 6.856 1.00 96.75 228 GLN A C 1
ATOM 1832 O O . GLN A 1 228 ? 0.762 -17.964 8.028 1.00 96.75 228 GLN A O 1
ATOM 1837 N N . GLU A 1 229 ? 1.038 -16.428 6.408 1.00 95.31 229 GLU A N 1
ATOM 1838 C CA . GLU A 1 229 ? 0.933 -15.238 7.262 1.00 95.31 229 GLU A CA 1
ATOM 1839 C C . GLU A 1 229 ? -0.502 -14.638 7.263 1.00 95.31 229 GLU A C 1
ATOM 1841 O O . GLU A 1 229 ? -0.755 -13.612 7.889 1.00 95.31 229 GLU A O 1
ATOM 1846 N N . GLY A 1 230 ? -1.471 -15.245 6.564 1.00 95.44 230 GLY A N 1
ATOM 1847 C CA . GLY A 1 230 ? -2.872 -14.787 6.525 1.00 95.44 230 GLY A CA 1
ATOM 1848 C C . GLY A 1 230 ? -3.107 -13.439 5.820 1.00 95.44 230 GLY A C 1
ATOM 1849 O O . GLY A 1 230 ? -3.977 -12.669 6.228 1.00 95.44 230 GLY A O 1
ATOM 1850 N N . LEU A 1 231 ? -2.325 -13.129 4.783 1.00 97.19 231 LEU A N 1
ATOM 1851 C CA . LEU A 1 231 ? -2.327 -11.842 4.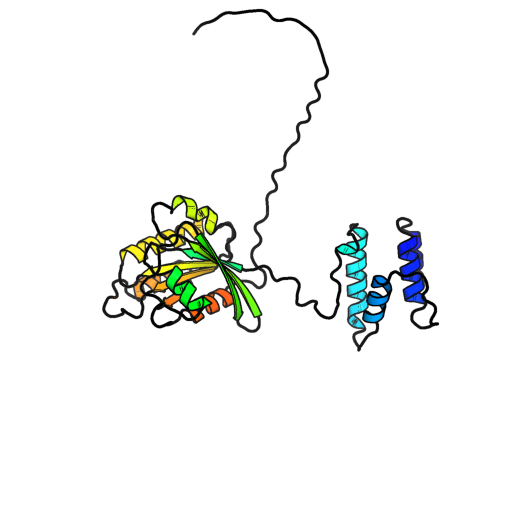074 1.00 97.19 231 LEU A CA 1
ATOM 1852 C C . LEU A 1 231 ? -3.301 -11.820 2.890 1.00 97.19 231 LEU A C 1
ATOM 1854 O O . LEU A 1 231 ? -3.464 -12.807 2.174 1.00 97.19 231 LEU A O 1
ATOM 1858 N N . PHE A 1 232 ? -3.848 -10.642 2.588 1.00 97.25 232 PHE A N 1
ATOM 1859 C CA . PHE A 1 232 ? -4.570 -10.410 1.334 1.00 97.25 232 PHE A CA 1
ATOM 1860 C C . PHE A 1 232 ? -3.588 -10.096 0.191 1.00 97.25 232 PHE A C 1
ATOM 1862 O O . PHE A 1 232 ? -3.059 -8.988 0.117 1.00 97.25 232 PHE A O 1
ATOM 1869 N N . LEU A 1 233 ? -3.318 -11.067 -0.686 1.00 98.38 233 LEU A N 1
ATOM 1870 C CA . LEU A 1 233 ? -2.389 -10.924 -1.815 1.00 98.38 233 LEU A CA 1
ATOM 1871 C C . LEU A 1 233 ? -3.099 -10.500 -3.110 1.00 98.38 233 LEU A C 1
ATOM 1873 O O . LEU A 1 233 ? -4.094 -11.104 -3.502 1.00 98.38 233 LEU A O 1
ATOM 1877 N N . LEU A 1 234 ? -2.523 -9.524 -3.819 1.00 97.94 234 LEU A N 1
ATOM 1878 C CA . LEU A 1 234 ? -2.870 -9.189 -5.205 1.00 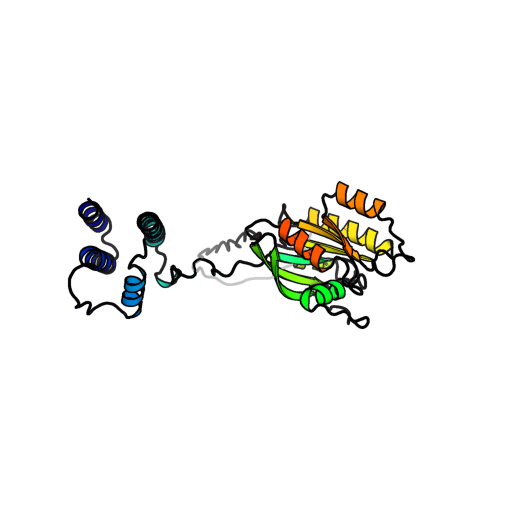97.94 234 LEU A CA 1
ATOM 1879 C C . LEU A 1 234 ? -1.623 -8.846 -6.026 1.00 97.94 234 LEU A C 1
ATOM 1881 O O . LEU A 1 234 ? -0.708 -8.173 -5.543 1.00 97.94 234 LEU A O 1
ATOM 1885 N N . ASP A 1 235 ? -1.629 -9.224 -7.304 1.00 97.19 235 ASP A N 1
ATOM 1886 C CA . ASP A 1 235 ? -0.788 -8.586 -8.310 1.00 97.19 235 ASP A CA 1
ATOM 1887 C C . ASP A 1 235 ? -1.390 -7.233 -8.697 1.00 97.19 235 ASP A C 1
ATOM 1889 O O . ASP A 1 235 ? -2.605 -7.083 -8.793 1.00 97.19 235 ASP A O 1
ATOM 1893 N N . THR A 1 236 ? -0.556 -6.215 -8.876 1.00 98.38 236 THR A N 1
ATOM 1894 C CA . THR A 1 236 ? -0.997 -4.837 -9.110 1.00 98.38 236 THR A CA 1
ATOM 1895 C C . THR A 1 236 ? -0.098 -4.129 -10.109 1.00 98.38 236 THR A C 1
ATOM 1897 O O . THR A 1 236 ? 1.076 -4.450 -10.280 1.00 98.38 236 THR A O 1
ATOM 1900 N N . SER A 1 237 ? -0.648 -3.132 -10.788 1.00 98.19 237 SER A N 1
ATOM 1901 C CA . SER A 1 237 ? 0.126 -2.263 -11.666 1.00 98.19 237 SER A CA 1
ATOM 1902 C C . SER A 1 237 ? -0.375 -0.838 -11.510 1.00 98.19 237 SER A C 1
ATOM 1904 O O . SER A 1 237 ? -1.484 -0.503 -11.926 1.00 98.19 237 SER A O 1
ATOM 1906 N N . ALA A 1 238 ? 0.453 0.026 -10.923 1.00 97.25 238 ALA A N 1
ATOM 1907 C CA . ALA A 1 238 ? 0.178 1.461 -10.900 1.00 97.25 238 ALA A CA 1
ATOM 1908 C C . ALA A 1 238 ? 0.097 2.057 -12.320 1.00 97.25 238 ALA A C 1
ATOM 1910 O O . ALA A 1 238 ? -0.720 2.949 -12.564 1.00 97.25 238 ALA A O 1
ATOM 1911 N N . MET A 1 239 ? 0.902 1.531 -13.254 1.00 96.56 239 MET A N 1
ATOM 1912 C CA . MET A 1 239 ? 0.964 1.971 -14.649 1.00 96.56 239 MET A CA 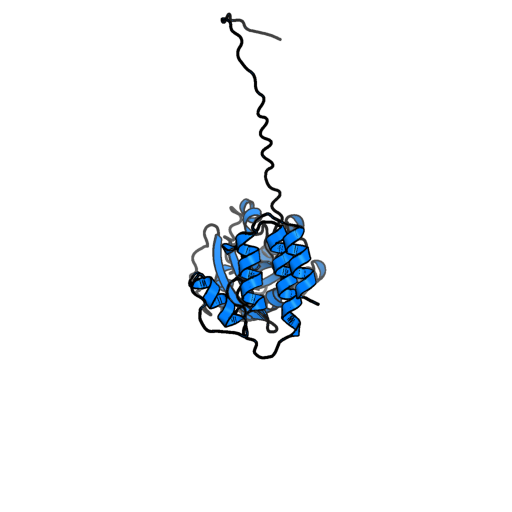1
ATOM 1913 C C . MET A 1 239 ? -0.355 1.710 -15.381 1.00 96.56 239 MET A C 1
ATOM 1915 O O . MET A 1 239 ? -1.022 2.661 -15.780 1.00 96.56 239 MET A O 1
ATOM 1919 N N . SER A 1 240 ? -0.781 0.449 -15.489 1.00 96.56 240 SER A N 1
ATOM 1920 C CA . SER A 1 240 ? -2.024 0.066 -16.183 1.00 96.56 240 SER A CA 1
ATOM 1921 C C . SER A 1 240 ? -3.295 0.291 -15.353 1.00 96.56 240 SER A C 1
ATOM 1923 O O . SER A 1 240 ? -4.390 0.365 -15.900 1.00 96.56 240 SER A O 1
ATOM 1925 N N . GLY A 1 241 ? -3.168 0.391 -14.027 1.00 96.88 241 GLY A N 1
ATOM 1926 C CA . GLY A 1 241 ? -4.289 0.409 -13.086 1.00 96.88 241 GLY A CA 1
ATOM 1927 C C . GLY A 1 241 ? -4.775 -0.978 -12.644 1.00 96.88 241 GLY A C 1
ATOM 1928 O O . GLY A 1 241 ? -5.665 -1.039 -11.790 1.00 96.88 241 GLY A O 1
ATOM 1929 N N . LYS A 1 242 ? -4.200 -2.078 -13.169 1.00 97.94 242 LYS A N 1
ATOM 1930 C CA . LYS A 1 242 ? -4.578 -3.463 -12.823 1.00 97.94 242 LYS A CA 1
ATOM 1931 C C . LYS A 1 242 ? -4.645 -3.645 -11.306 1.00 97.94 242 LYS A C 1
ATOM 1933 O O . LYS A 1 242 ? -3.677 -3.353 -10.601 1.00 97.94 242 LYS A O 1
ATOM 1938 N N . ASN A 1 243 ? -5.801 -4.111 -10.830 1.00 97.88 243 ASN A N 1
ATOM 1939 C CA . ASN A 1 243 ? -6.113 -4.448 -9.436 1.00 97.88 243 ASN A CA 1
ATOM 1940 C C . ASN A 1 243 ? -5.891 -3.352 -8.375 1.00 97.88 243 ASN A C 1
ATOM 1942 O O . ASN A 1 243 ? -6.159 -3.603 -7.203 1.00 97.88 243 ASN A O 1
ATOM 1946 N N . VAL A 1 244 ? -5.502 -2.123 -8.739 1.00 98.00 244 VAL A N 1
ATOM 1947 C CA . VAL A 1 244 ? -5.267 -1.054 -7.752 1.00 98.00 244 VAL A CA 1
ATOM 1948 C C . VAL A 1 244 ? -6.545 -0.718 -6.985 1.00 98.00 244 VAL A C 1
ATOM 1950 O O . VAL A 1 244 ? -6.506 -0.624 -5.765 1.00 98.00 244 VAL A O 1
ATOM 1953 N N . LEU A 1 245 ? -7.696 -0.607 -7.657 1.00 96.50 245 LEU A N 1
ATOM 1954 C CA . LEU A 1 245 ? -8.977 -0.413 -6.965 1.00 96.50 245 LEU A CA 1
ATOM 1955 C C . LEU A 1 245 ? -9.354 -1.639 -6.111 1.00 96.50 245 LEU A C 1
ATOM 1957 O O . LEU A 1 245 ? -9.713 -1.477 -4.946 1.00 96.50 245 LEU A O 1
ATOM 1961 N N . ARG A 1 246 ? -9.188 -2.855 -6.657 1.00 97.06 246 ARG A N 1
ATOM 1962 C CA . ARG A 1 246 ? -9.481 -4.121 -5.960 1.00 97.06 246 ARG A CA 1
ATOM 1963 C C . ARG A 1 246 ? -8.677 -4.299 -4.672 1.00 97.06 246 ARG A C 1
ATOM 1965 O O . ARG A 1 246 ? -9.202 -4.854 -3.715 1.00 97.06 246 ARG A O 1
ATOM 1972 N N . LEU A 1 247 ? -7.448 -3.785 -4.621 1.00 98.25 247 LEU A N 1
ATOM 1973 C CA . LEU A 1 247 ? -6.612 -3.791 -3.421 1.00 98.25 247 LEU A CA 1
ATOM 1974 C C . LEU A 1 247 ? -7.264 -3.023 -2.264 1.00 98.25 247 LEU A C 1
ATOM 1976 O O . LEU A 1 247 ? -7.398 -3.559 -1.166 1.00 98.25 247 LEU A O 1
ATOM 1980 N N . PHE A 1 248 ? -7.715 -1.790 -2.509 1.00 97.44 248 PHE A N 1
ATOM 1981 C CA . PHE A 1 248 ? -8.365 -0.978 -1.476 1.00 97.44 248 PHE A CA 1
ATOM 1982 C C . PHE A 1 248 ? -9.796 -1.442 -1.172 1.00 97.44 248 PHE A C 1
ATOM 1984 O O . PHE A 1 248 ? -10.223 -1.350 -0.023 1.00 97.44 248 PHE A O 1
ATOM 1991 N N . GLU A 1 249 ? -10.523 -1.980 -2.157 1.00 95.94 249 GLU A N 1
ATOM 1992 C CA . GLU A 1 249 ? -11.823 -2.624 -1.932 1.00 95.94 249 GLU A CA 1
ATOM 1993 C C . GLU A 1 249 ? -11.692 -3.857 -1.030 1.00 95.94 249 GLU A C 1
ATOM 1995 O O . GLU A 1 249 ? -12.366 -3.915 -0.007 1.00 95.94 249 GLU A O 1
ATOM 2000 N N . GLY A 1 250 ? -10.786 -4.793 -1.334 1.00 96.06 250 GLY A N 1
ATOM 2001 C CA . GLY A 1 250 ? -10.577 -6.000 -0.526 1.00 96.06 250 GLY A CA 1
ATOM 2002 C C . GLY A 1 250 ? -10.118 -5.690 0.901 1.00 96.06 250 GLY A C 1
ATOM 2003 O O . GLY A 1 250 ? -10.633 -6.264 1.858 1.00 96.06 250 GLY A O 1
ATOM 2004 N N . VAL A 1 251 ? -9.246 -4.690 1.083 1.00 96.94 251 VAL A N 1
ATOM 2005 C CA . VAL A 1 251 ? -8.917 -4.176 2.426 1.00 96.94 251 VAL A CA 1
ATOM 2006 C C . VAL A 1 251 ? -10.159 -3.604 3.127 1.00 96.94 251 VAL A C 1
ATOM 2008 O O . VAL A 1 251 ? -10.365 -3.875 4.307 1.00 96.94 251 VAL A O 1
ATOM 2011 N N . ALA A 1 252 ? -11.022 -2.856 2.429 1.00 95.50 252 ALA A N 1
ATOM 2012 C CA . ALA A 1 252 ? -12.273 -2.334 2.991 1.00 95.50 252 ALA A CA 1
ATOM 2013 C C . ALA A 1 252 ? -13.304 -3.426 3.342 1.00 95.50 252 ALA A C 1
ATOM 2015 O O . ALA A 1 252 ? -14.134 -3.207 4.227 1.00 95.50 252 ALA A O 1
ATOM 2016 N N . GLU A 1 253 ? -13.263 -4.583 2.680 1.00 94.25 253 GLU A N 1
ATOM 2017 C CA . GLU A 1 253 ? -14.109 -5.743 2.990 1.00 94.25 253 GLU A CA 1
ATOM 2018 C C . GLU A 1 253 ? -13.628 -6.531 4.216 1.00 94.25 253 GLU A C 1
ATOM 2020 O O . GLU A 1 253 ? -14.452 -7.085 4.940 1.00 94.25 253 GLU A O 1
ATOM 2025 N N . LEU A 1 254 ? -12.313 -6.567 4.457 1.00 94.19 254 LEU A N 1
ATOM 2026 C CA . LEU A 1 254 ? -11.698 -7.237 5.610 1.00 94.19 254 LEU A CA 1
ATOM 2027 C C . LEU A 1 254 ? -11.684 -6.368 6.881 1.00 94.19 254 LEU A C 1
ATOM 2029 O O . LEU A 1 254 ? -11.517 -6.883 7.986 1.00 94.19 254 LEU A O 1
ATOM 2033 N N . LEU A 1 255 ? -11.839 -5.048 6.745 1.00 93.00 255 LEU A N 1
ATOM 2034 C CA . LEU A 1 255 ? -11.871 -4.121 7.876 1.00 93.00 255 LEU A CA 1
ATOM 2035 C C . LEU A 1 255 ? -13.186 -4.220 8.674 1.00 93.00 255 LEU A C 1
ATOM 2037 O O . LEU A 1 255 ? -14.258 -4.185 8.064 1.00 93.00 255 LEU A O 1
ATOM 2041 N N . PRO A 1 256 ? -13.138 -4.219 10.024 1.00 88.75 256 PRO A N 1
ATOM 2042 C CA . PRO A 1 256 ? -14.330 -4.255 10.877 1.00 88.75 256 PRO A CA 1
ATOM 2043 C C . PRO A 1 256 ? -15.240 -3.035 10.669 1.00 88.75 256 PRO A C 1
ATOM 2045 O O . PRO A 1 256 ? -14.825 -2.031 10.087 1.00 88.75 256 PRO A O 1
ATOM 2048 N N . ASP A 1 257 ? -16.480 -3.097 11.166 1.00 83.19 257 ASP A N 1
ATOM 2049 C CA . ASP A 1 257 ? -17.466 -2.015 11.015 1.00 83.19 257 ASP A CA 1
ATOM 2050 C C . ASP A 1 257 ? -17.028 -0.686 11.640 1.00 83.19 257 ASP A C 1
ATOM 2052 O O . ASP A 1 257 ? -17.228 0.373 11.033 1.00 83.19 257 ASP A O 1
ATOM 2056 N N . GLU A 1 258 ? -16.384 -0.750 12.808 1.00 78.56 258 GLU A N 1
ATOM 2057 C CA . GLU A 1 258 ? -15.795 0.394 13.502 1.00 78.56 258 GLU A CA 1
ATOM 2058 C C . GLU A 1 258 ? -14.255 0.368 13.438 1.00 78.56 258 GLU A C 1
ATOM 2060 O O . GLU A 1 258 ? -13.645 -0.693 13.594 1.00 78.56 258 GLU A O 1
ATOM 2065 N N . PRO A 1 259 ? -13.593 1.522 13.236 1.00 77.12 259 PRO A N 1
ATOM 2066 C CA . PRO A 1 259 ? -12.137 1.604 13.185 1.00 77.12 259 PRO A CA 1
ATOM 2067 C C . PRO A 1 259 ? -11.497 1.427 14.562 1.00 77.12 259 PRO A C 1
ATOM 2069 O O . PRO A 1 259 ? -12.010 1.892 15.583 1.00 77.12 259 PRO A O 1
ATOM 2072 N N . PHE A 1 260 ? -10.310 0.820 14.572 1.00 74.50 260 PHE A N 1
ATOM 2073 C CA . PHE A 1 260 ? -9.541 0.601 15.792 1.00 74.50 260 PHE A CA 1
ATOM 2074 C C . PHE A 1 260 ? -9.148 1.930 16.453 1.00 74.50 260 PHE A C 1
ATOM 2076 O O . PHE A 1 260 ? -8.444 2.753 15.864 1.00 74.50 260 PHE A O 1
ATOM 2083 N N . VAL A 1 261 ? -9.558 2.120 17.709 1.00 69.19 261 VAL A N 1
ATOM 2084 C CA . VAL A 1 261 ? -9.140 3.252 18.544 1.00 69.19 261 VAL A CA 1
ATOM 2085 C C . VAL A 1 261 ? -8.123 2.742 19.568 1.00 69.19 261 VAL A C 1
ATOM 2087 O O . VAL A 1 261 ? -8.510 2.007 20.478 1.00 69.19 261 VAL A O 1
ATOM 2090 N N . PRO A 1 262 ? -6.837 3.134 19.482 1.00 64.12 262 PRO A N 1
ATOM 2091 C CA . PRO A 1 262 ? -5.863 2.789 20.509 1.00 64.12 262 PRO A CA 1
ATOM 2092 C C . PRO A 1 262 ? -6.315 3.341 21.865 1.00 64.12 262 PRO A C 1
ATOM 2094 O O . PRO A 1 262 ? -6.553 4.545 21.991 1.00 64.12 262 PRO A O 1
ATOM 2097 N N . GLN A 1 263 ? -6.388 2.492 22.893 1.00 55.78 263 GLN A N 1
ATOM 2098 C CA . GLN A 1 263 ? -6.578 2.974 24.260 1.00 55.78 263 GLN A CA 1
ATOM 2099 C C . GLN A 1 263 ? -5.403 3.880 24.635 1.00 55.78 263 GLN A C 1
ATOM 2101 O O . GLN A 1 263 ? -4.264 3.428 24.786 1.00 55.78 263 GLN A O 1
ATOM 2106 N N . GLN A 1 264 ? -5.679 5.172 24.810 1.00 48.12 264 GLN A N 1
ATOM 2107 C CA . GLN A 1 264 ? -4.740 6.063 25.468 1.00 48.12 264 GLN A CA 1
ATOM 2108 C C . GLN A 1 264 ? -4.640 5.634 26.934 1.00 48.12 264 GLN A C 1
ATOM 2110 O O . GLN A 1 264 ? -5.499 5.969 27.748 1.00 48.12 264 GLN A O 1
ATOM 2115 N N . ARG A 1 265 ? -3.569 4.912 27.286 1.00 39.44 265 ARG A N 1
ATOM 2116 C CA . ARG A 1 265 ? -3.079 4.923 28.667 1.00 39.44 265 ARG A CA 1
ATOM 2117 C C . ARG A 1 265 ? -2.654 6.359 28.948 1.00 39.44 265 ARG A C 1
ATOM 2119 O O . ARG A 1 265 ? -1.573 6.770 28.530 1.00 39.44 265 ARG A O 1
ATOM 2126 N N . GLY A 1 266 ? -3.544 7.131 29.565 1.00 33.31 266 GLY A N 1
ATOM 2127 C CA . GLY A 1 266 ? -3.225 8.484 29.991 1.00 33.31 266 GLY A CA 1
ATOM 2128 C C . GLY A 1 266 ? -1.992 8.449 30.887 1.00 33.31 266 GLY A C 1
ATOM 2129 O O . GLY A 1 266 ? -1.881 7.572 31.747 1.00 33.31 266 GLY A O 1
ATOM 2130 N N . LEU A 1 267 ? -1.073 9.396 30.691 1.00 34.38 267 LEU A N 1
ATOM 2131 C CA . LEU A 1 267 ? -0.072 9.687 31.708 1.00 34.38 267 LEU A CA 1
ATOM 2132 C C . LEU A 1 267 ? -0.837 10.110 32.965 1.00 34.38 267 LEU A C 1
ATOM 2134 O O . LEU A 1 267 ? -1.340 11.230 33.041 1.00 34.38 267 LEU A O 1
ATOM 2138 N N . GLN A 1 268 ? -0.931 9.215 33.948 1.00 33.72 268 GLN A N 1
ATOM 2139 C CA . GLN A 1 268 ? -1.249 9.626 35.305 1.00 33.72 268 GLN A CA 1
ATOM 2140 C C . GLN A 1 268 ? -0.038 10.401 35.815 1.00 33.72 268 GLN A C 1
ATOM 2142 O O . GLN A 1 268 ? 0.915 9.831 36.339 1.00 33.72 268 GLN A O 1
ATOM 2147 N N . VAL A 1 269 ? -0.068 11.716 35.605 1.00 33.38 269 VAL A N 1
ATOM 2148 C CA . VAL A 1 269 ? 0.819 12.645 36.295 1.00 33.38 269 VAL A CA 1
ATOM 2149 C C . VAL A 1 269 ? 0.421 12.588 37.763 1.00 33.38 269 VAL A C 1
ATOM 2151 O O . VAL A 1 269 ? -0.494 13.283 38.199 1.00 33.38 269 VAL A O 1
ATOM 2154 N N . THR A 1 270 ? 1.077 11.716 38.527 1.00 33.69 270 THR A N 1
ATOM 2155 C CA . THR A 1 270 ? 0.978 11.721 39.982 1.00 33.69 270 THR A CA 1
ATOM 2156 C C . THR A 1 270 ? 1.637 12.998 40.478 1.00 33.69 270 THR A C 1
ATOM 2158 O O . THR A 1 270 ? 2.855 13.061 40.659 1.00 33.69 270 THR A O 1
ATOM 2161 N N . SER A 1 271 ? 0.830 14.042 40.659 1.00 32.34 271 SER A N 1
ATOM 2162 C CA . SER A 1 271 ? 1.236 15.274 41.318 1.00 32.34 271 SER A CA 1
ATOM 2163 C C . SER A 1 271 ? 1.519 14.974 42.790 1.00 32.34 271 SER A C 1
ATOM 2165 O O . SER A 1 271 ? 0.656 15.151 43.650 1.00 32.34 271 SER A O 1
ATOM 2167 N N . ASN A 1 272 ? 2.735 14.506 43.080 1.00 30.20 272 ASN A N 1
ATOM 2168 C CA . ASN A 1 272 ? 3.265 14.440 44.437 1.00 30.20 272 ASN A CA 1
ATOM 2169 C C . ASN A 1 272 ? 3.535 15.867 44.925 1.00 30.20 272 ASN A C 1
ATOM 2171 O O . ASN A 1 272 ? 4.668 16.341 44.966 1.00 30.20 272 ASN A O 1
ATOM 2175 N N . THR A 1 273 ? 2.462 16.555 45.305 1.00 33.72 273 THR A N 1
ATOM 2176 C CA . THR A 1 273 ? 2.510 17.808 46.052 1.00 33.72 273 THR A CA 1
ATOM 2177 C C . THR A 1 273 ? 2.925 17.495 47.489 1.00 33.72 273 THR A C 1
ATOM 2179 O O . THR A 1 273 ? 2.109 17.522 48.409 1.00 33.72 273 THR A O 1
ATOM 2182 N N . GLN A 1 274 ? 4.201 17.161 47.697 1.00 35.16 274 GLN A N 1
ATOM 2183 C CA . GLN A 1 274 ? 4.761 17.122 49.043 1.00 35.16 274 GLN A CA 1
ATOM 2184 C C . GLN A 1 274 ? 4.973 18.553 49.529 1.00 35.16 274 GLN A C 1
ATOM 2186 O O . GLN A 1 274 ? 5.891 19.261 49.125 1.00 35.16 274 GLN A O 1
ATOM 2191 N N . SER A 1 275 ? 4.054 18.971 50.395 1.00 34.69 275 SER A N 1
ATOM 2192 C CA . SER A 1 275 ? 4.183 20.170 51.207 1.00 34.69 275 SER A CA 1
ATOM 2193 C C . SER A 1 275 ? 5.371 20.021 52.159 1.00 34.69 275 SER A C 1
ATOM 2195 O O . SER A 1 275 ? 5.372 19.140 53.017 1.00 34.69 275 SER A O 1
ATOM 2197 N N . THR A 1 276 ? 6.352 20.913 52.044 1.00 31.34 276 THR A N 1
ATOM 2198 C CA . THR A 1 276 ? 7.326 21.180 53.107 1.00 31.34 276 THR A CA 1
ATOM 2199 C C . THR A 1 276 ? 7.338 22.676 53.382 1.00 31.34 276 THR A C 1
ATOM 2201 O O . THR A 1 276 ? 7.876 23.460 52.598 1.00 31.34 276 THR A O 1
ATOM 2204 N N . ALA A 1 277 ? 6.699 23.070 54.482 1.00 32.03 277 ALA A N 1
ATOM 2205 C CA . ALA A 1 277 ? 6.796 24.419 55.019 1.00 32.03 277 ALA A CA 1
ATOM 2206 C C . ALA A 1 277 ? 8.171 24.656 55.676 1.00 32.03 277 ALA A C 1
ATOM 2208 O O . ALA A 1 277 ? 8.878 23.716 56.030 1.00 32.03 277 ALA A O 1
ATOM 2209 N N . ALA A 1 278 ? 8.518 25.935 55.805 1.00 30.30 278 ALA A N 1
ATOM 2210 C CA . ALA A 1 278 ? 9.802 26.485 56.236 1.00 30.30 278 ALA A CA 1
ATOM 2211 C C . ALA A 1 278 ? 10.473 25.857 57.479 1.00 30.30 278 ALA A C 1
ATOM 2213 O O . ALA A 1 278 ? 9.819 25.585 58.484 1.00 30.30 278 ALA A O 1
ATOM 2214 N N . ALA A 1 279 ? 11.811 25.812 57.442 1.00 32.34 279 ALA A N 1
ATOM 2215 C CA . ALA A 1 279 ? 12.689 25.968 58.605 1.00 32.34 279 ALA A CA 1
ATOM 2216 C C . ALA A 1 279 ? 14.043 26.578 58.170 1.00 32.34 279 ALA A C 1
ATOM 2218 O O . ALA A 1 279 ? 14.512 26.335 57.057 1.00 32.34 279 ALA A O 1
ATOM 2219 N N . ASP A 1 280 ? 14.636 27.401 59.036 1.00 30.80 280 ASP A N 1
ATOM 2220 C CA . ASP A 1 280 ? 15.821 28.231 58.772 1.00 30.80 280 ASP A CA 1
ATOM 2221 C C . ASP A 1 280 ? 17.171 27.483 58.721 1.00 30.80 280 ASP A C 1
ATOM 2223 O O . ASP A 1 280 ? 17.332 26.413 59.302 1.00 30.80 280 ASP A O 1
ATOM 2227 N N . GLY A 1 281 ? 18.204 28.155 58.181 1.00 29.89 281 GLY A N 1
ATOM 2228 C CA . GLY A 1 281 ? 19.532 28.114 58.821 1.00 29.89 281 GLY A CA 1
ATOM 2229 C C . GLY A 1 281 ? 20.767 27.706 57.997 1.00 29.89 281 GLY A C 1
ATOM 2230 O O . GLY A 1 281 ? 21.238 26.586 58.115 1.00 29.89 281 GLY A O 1
ATOM 2231 N N . LYS A 1 282 ? 21.396 28.699 57.342 1.00 30.27 282 LYS A N 1
ATOM 2232 C CA . LYS A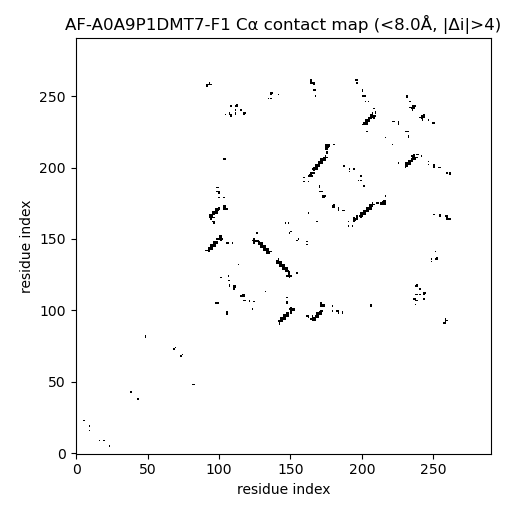 1 282 ? 22.866 28.935 57.247 1.00 30.27 282 LYS A CA 1
ATOM 2233 C C . LYS A 1 282 ? 23.812 27.826 56.680 1.00 30.27 282 LYS A C 1
ATOM 2235 O O . LYS A 1 282 ? 23.975 26.780 57.295 1.00 30.27 282 LYS A O 1
ATOM 2240 N N . PRO A 1 283 ? 24.603 28.098 55.614 1.00 38.75 283 PRO A N 1
ATOM 2241 C CA . PRO A 1 283 ? 25.599 27.155 55.076 1.00 38.75 283 PRO A CA 1
ATOM 2242 C C . PRO A 1 283 ? 26.974 27.225 55.781 1.00 38.75 283 PRO A C 1
ATOM 2244 O O . PRO A 1 283 ? 27.486 28.318 56.045 1.00 38.75 283 PRO A O 1
ATOM 2247 N N . PRO A 1 284 ? 27.585 26.063 56.084 1.00 36.50 284 PRO A N 1
ATOM 2248 C CA . PRO A 1 284 ? 28.977 25.723 55.694 1.00 36.50 284 PRO A CA 1
ATOM 2249 C C . PRO A 1 284 ? 29.134 24.221 55.294 1.00 36.50 284 PRO A C 1
ATOM 2251 O O . PRO A 1 284 ? 28.230 23.438 55.547 1.00 36.50 284 PRO A O 1
ATOM 2254 N N . ALA A 1 285 ? 30.219 23.677 54.711 1.00 30.75 285 ALA A N 1
ATOM 2255 C CA . ALA A 1 285 ? 31.444 24.188 54.063 1.00 30.75 285 ALA A CA 1
ATOM 2256 C C . ALA A 1 285 ? 32.052 23.083 53.130 1.00 30.75 285 ALA A C 1
ATOM 2258 O O . ALA A 1 285 ? 31.398 22.091 52.825 1.00 30.75 285 ALA A O 1
ATOM 2259 N N . LYS A 1 286 ? 33.295 23.250 52.640 1.00 34.84 286 LYS A N 1
ATOM 2260 C CA . LYS A 1 286 ? 34.009 22.339 51.704 1.00 34.84 286 LYS A CA 1
ATOM 2261 C C . LYS A 1 286 ? 34.743 21.162 52.384 1.00 34.84 286 LYS A C 1
ATOM 2263 O O . LYS A 1 286 ? 35.435 21.410 53.368 1.00 34.84 286 LYS A O 1
ATOM 2268 N N . ARG A 1 287 ? 34.768 19.985 51.726 1.00 33.03 287 ARG A N 1
ATOM 2269 C CA . ARG A 1 287 ? 35.918 19.077 51.382 1.00 33.03 287 ARG A CA 1
ATOM 2270 C C . ARG A 1 287 ? 35.345 17.677 51.049 1.00 33.03 287 ARG A C 1
ATOM 2272 O O . ARG A 1 287 ? 34.473 17.232 51.774 1.00 33.03 287 ARG A O 1
ATOM 2279 N N . LEU A 1 288 ? 35.573 17.025 49.902 1.00 35.50 288 LEU A N 1
ATOM 2280 C CA . LEU A 1 288 ? 36.783 16.576 49.177 1.00 35.50 288 LEU A CA 1
ATOM 2281 C C . LEU A 1 288 ? 37.323 15.187 49.629 1.00 35.50 288 LEU A C 1
ATOM 2283 O O . LEU A 1 288 ? 37.923 15.092 50.692 1.00 35.50 288 LEU A O 1
ATOM 2287 N N . CYS A 1 289 ? 37.215 14.212 48.707 1.00 29.06 289 CYS A N 1
ATOM 2288 C CA . CYS A 1 289 ? 38.049 13.006 48.476 1.00 29.06 289 CYS A CA 1
ATOM 2289 C C . CYS A 1 289 ? 37.854 11.656 49.224 1.00 29.06 289 CYS A C 1
ATOM 2291 O O . CYS A 1 289 ? 37.969 11.581 50.441 1.00 29.06 289 CYS A O 1
ATOM 2293 N N . CYS A 1 290 ? 37.805 10.604 48.377 1.00 32.25 290 CYS A N 1
ATOM 2294 C CA . CYS A 1 290 ? 38.261 9.202 48.530 1.00 32.25 290 CYS A CA 1
ATOM 2295 C C . CYS A 1 290 ? 37.466 8.261 49.467 1.00 32.25 290 CYS A C 1
ATOM 2297 O O . CYS A 1 290 ? 37.047 8.659 50.546 1.00 32.25 290 CYS A O 1
ATOM 2299 N N . ALA A 1 291 ? 37.240 6.989 49.117 1.00 34.50 291 ALA A N 1
ATOM 2300 C CA . ALA A 1 291 ? 38.041 6.083 48.272 1.00 34.50 291 ALA A CA 1
ATOM 2301 C C . ALA A 1 291 ? 37.317 5.523 47.032 1.00 34.50 291 ALA A C 1
ATOM 2303 O O . ALA A 1 291 ? 36.068 5.536 47.025 1.00 34.50 291 ALA A O 1
#

Organism: NCBI:txid2562237

Secondary structure (DSSP, 8-state):
-HHHHHHHHHHH--TTHHHHHHHHHHHHHTTS-S---SS-HHHHHHHHHTS-SS-TTHHHHHHHHHHHHHTTT--GGGS---TT-TT-S-PPPEEEEEES-TTS-HHHHHHHHHHS---S--PPPPSEEEEEEEEEETTEEEEEEEEEE---GGGGGGHHHHHTT-SEEEEEEETT-HHHHHHHHHHHHHHHHH-S-TT-EEEEEEE-TT-GGG--S-HHHHHHHHHHHT-EEEE--TTT-TTHHHHHHHHHHHS-SS---------------------------------

Sequence (291 aa):
MMHSLFVEWIRRHPQNLGVRLRLWYVVSNVDRSPKILALRTEEVRFLKLLKPSGARSNLEELLAAMHHKLDRGCSFSEFPMSYGDATRMPRKGFKLVLLGDASVGKSSILMRFLHNKFSEEIETTVGAAFNTKTIESRGRQVKFEIWDTAGQERFRSLAPMYYRGASAAVVVYDQTNAVTFERAQEWVRQVMSTSANPNIVIALAANKADMEEKRQVPWEKAESFAQQEGLFLLDTSAMSGKNVLRLFEGVAELLPDEPFVPQQRGLQVTSNTQSTAAADGKPPAKRLCCA

Foldseek 3Di:
DVVVVLVVVCVVDVPPNVVSVVVVVCVVCVPDDDDPPPDDPVVVVQSVLPPDPDDPPCVVVVVVVVVVCVVVVDDPVPDDPDPPPPVDPPADAQEEEEAFAWPLQSVLLVCCQPPVDGDPDDDQDDAWDWDWDWDAAPNDIHIYTYIYGGRHPVCPVVVLVRQEQHQEYEYGAEQLDVVRVVVSLVVLVVCCVRHPDVLYAYAYEHEPVVVVVSGPHDPVNVVVSCVVSVHHYDYAYSPVGPCSNVRVNVSVVSGDPGGGDRPPPDPPPPPPPDDDDDDDDDDDDDDDDDD